Protein AF-A0A353X2Z3-F1 (afdb_monomer_lite)

Secondary structure (DSSP, 8-state):
----SSSSSSSSSSSSS---------------TT----B--HHHHHHIIIIIGGGEEEEEETTTTEEEEEEGGGTT---SS-EEEEEETTTTEEEEEE---TT--TTSEEEEEEE-TTT--EEEEEEE--SHHHHHHHHHHHHHHHHTT-EEEEEETTEEEEES-SHHHHHHHHHHHHHHHHHTT--

Foldseek 3Di:
DDPDDPPPPVVVVPPPPDPPPPPPPPPLDQDDLPPDFWAFDPVLVVCCVPPPQVQWDWDDDVVQQKIKTFGPLCPPDPAQFGWIWIDRPVRRTIFIAGDGDPPDDLQDWKKKKKADPVVRDIDIDTAGRPDRSRRSSVLSVLLVSLVSVIWMWIDDPNDTDTHPPDPSSSVSSNVVVVSRCSRRPVD

pLDDT: mean 88.27, std 17.06, range [41.75, 98.5]

Structure (mmCIF, N/CA/C/O backbone):
data_AF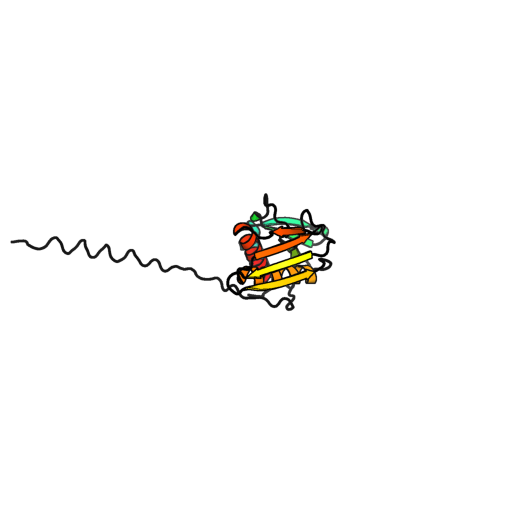-A0A353X2Z3-F1
#
_entry.id   AF-A0A353X2Z3-F1
#
loop_
_atom_site.group_PDB
_atom_site.id
_atom_site.type_symbol
_atom_site.label_atom_id
_atom_site.label_alt_id
_atom_site.label_comp_id
_atom_site.label_asym_id
_atom_site.label_entity_id
_atom_site.label_seq_id
_atom_site.pdbx_PDB_ins_code
_atom_site.Cartn_x
_atom_site.Cartn_y
_atom_site.Cartn_z
_atom_site.occupancy
_atom_site.B_iso_or_equiv
_atom_site.auth_seq_id
_atom_site.auth_comp_id
_atom_site.auth_asym_id
_atom_site.auth_atom_id
_atom_site.pdbx_PDB_model_num
ATOM 1 N N . MET A 1 1 ? -68.385 0.138 -35.059 1.00 42.53 1 MET A N 1
ATOM 2 C CA . MET A 1 1 ? -67.140 0.358 -35.823 1.00 42.53 1 MET A CA 1
ATOM 3 C C . MET A 1 1 ? -66.125 0.997 -34.882 1.00 42.53 1 MET A C 1
ATOM 5 O O . MET A 1 1 ? -66.459 1.989 -34.257 1.00 42.53 1 MET A O 1
ATOM 9 N N . ALA A 1 2 ? -64.959 0.362 -34.740 1.00 45.31 2 ALA A N 1
ATOM 10 C CA . ALA A 1 2 ? -63.746 0.828 -34.051 1.00 45.31 2 ALA A CA 1
ATOM 11 C C . ALA A 1 2 ? -63.798 1.094 -32.526 1.00 45.31 2 ALA A C 1
ATOM 13 O O . ALA A 1 2 ? -63.569 2.201 -32.055 1.00 45.31 2 ALA A O 1
ATOM 14 N N . MET A 1 3 ? -63.936 0.017 -31.744 1.00 45.59 3 MET A N 1
ATOM 15 C CA . MET A 1 3 ? -63.319 -0.092 -30.416 1.00 45.59 3 MET A CA 1
ATOM 16 C C . MET A 1 3 ? -62.018 -0.890 -30.585 1.00 45.59 3 MET A C 1
ATOM 18 O O . MET A 1 3 ? -62.075 -2.112 -30.655 1.00 45.59 3 MET A O 1
ATOM 22 N N . LYS A 1 4 ? -60.869 -0.220 -30.767 1.00 50.72 4 LYS A N 1
ATOM 23 C CA . LYS A 1 4 ? -59.508 -0.814 -30.733 1.00 50.72 4 LYS A CA 1
ATOM 24 C C . LYS A 1 4 ? -58.443 0.286 -30.889 1.00 50.72 4 LYS A C 1
ATOM 26 O O . LYS A 1 4 ? -57.862 0.442 -31.951 1.00 50.72 4 LYS A O 1
ATOM 31 N N . LEU A 1 5 ? -58.194 1.083 -29.846 1.00 50.50 5 LEU A N 1
ATOM 32 C CA . LEU A 1 5 ? -57.028 1.990 -29.850 1.00 50.50 5 LEU A CA 1
ATOM 33 C C . LEU A 1 5 ? -56.467 2.330 -28.460 1.00 50.50 5 LEU A C 1
ATOM 35 O O . LEU A 1 5 ? -55.849 3.369 -28.272 1.00 50.50 5 LEU A O 1
ATOM 39 N N . ARG A 1 6 ? -56.672 1.469 -27.457 1.00 45.72 6 ARG A N 1
ATOM 40 C CA . ARG A 1 6 ? -56.106 1.677 -26.106 1.00 45.72 6 ARG A CA 1
ATOM 41 C C . ARG A 1 6 ? -55.188 0.556 -25.617 1.00 45.72 6 ARG A C 1
ATOM 43 O O . ARG A 1 6 ? -54.648 0.652 -24.527 1.00 45.72 6 ARG A O 1
ATOM 50 N N . SER A 1 7 ? -54.957 -0.470 -26.436 1.00 49.00 7 SER A N 1
ATOM 51 C CA . SER A 1 7 ? -54.170 -1.649 -26.043 1.00 49.00 7 SER A CA 1
ATOM 52 C C . SER A 1 7 ? -52.723 -1.652 -26.551 1.00 49.00 7 SER A C 1
ATOM 54 O O . SER A 1 7 ? -52.001 -2.594 -26.244 1.00 49.00 7 SER A O 1
ATOM 56 N N . LEU A 1 8 ? -52.283 -0.652 -27.328 1.00 46.88 8 LEU A N 1
ATOM 57 C CA . LEU A 1 8 ? -50.956 -0.695 -27.967 1.00 46.88 8 LEU A CA 1
ATOM 58 C C . LEU A 1 8 ? -49.877 0.166 -27.289 1.00 46.88 8 LEU A C 1
ATOM 60 O O . LEU A 1 8 ? -48.701 -0.060 -27.533 1.00 46.88 8 LEU A O 1
ATOM 64 N N . PHE A 1 9 ? -50.242 1.100 -26.406 1.00 45.62 9 PHE A N 1
ATOM 65 C CA . PHE A 1 9 ? -49.260 1.931 -25.686 1.00 45.62 9 PHE A CA 1
ATOM 66 C C . PHE A 1 9 ? -48.851 1.373 -24.316 1.00 45.62 9 PHE A C 1
ATOM 68 O O . PHE A 1 9 ? -47.852 1.806 -23.754 1.00 45.62 9 PHE A O 1
ATOM 75 N N . ALA A 1 10 ? -49.568 0.374 -23.795 1.00 45.06 10 ALA A N 1
ATOM 76 C CA . ALA A 1 10 ? -49.233 -0.263 -22.520 1.00 45.06 10 ALA A CA 1
ATOM 77 C C . ALA A 1 10 ? -48.140 -1.345 -22.640 1.00 45.06 10 ALA A C 1
ATOM 79 O O . ALA A 1 10 ? -47.632 -1.804 -21.624 1.00 45.06 10 ALA A O 1
ATOM 80 N N . LEU A 1 11 ? -47.757 -1.744 -23.862 1.00 43.34 11 LEU A N 1
ATOM 81 C CA . LEU A 1 11 ? -46.774 -2.814 -24.078 1.00 43.34 11 LEU A CA 1
ATOM 82 C C . LEU A 1 11 ? -45.326 -2.319 -24.242 1.00 43.34 11 LEU A C 1
ATOM 84 O O . LEU A 1 11 ? -44.411 -3.131 -24.217 1.00 43.34 11 LEU A O 1
ATOM 88 N N . PHE A 1 12 ? -45.102 -1.007 -24.386 1.00 44.38 12 PHE A N 1
ATOM 89 C CA . PHE A 1 12 ? -43.755 -0.436 -24.553 1.00 44.38 12 PHE A CA 1
ATOM 90 C C . PHE A 1 12 ? -43.172 0.150 -23.254 1.00 44.38 12 PHE A C 1
ATOM 92 O O . PHE A 1 12 ? -41.988 0.458 -23.186 1.00 44.38 12 PHE A O 1
ATOM 99 N N . ALA A 1 13 ? -43.988 0.268 -22.201 1.00 45.28 13 ALA A N 1
ATOM 100 C CA . ALA A 1 13 ? -43.583 0.820 -20.906 1.00 45.28 13 ALA A CA 1
ATOM 101 C C . ALA A 1 13 ? -43.095 -0.242 -19.898 1.00 45.28 13 ALA A C 1
ATOM 103 O O . ALA A 1 13 ? -42.706 0.108 -18.789 1.00 45.28 13 ALA A O 1
ATOM 104 N N . LEU A 1 14 ? -43.096 -1.528 -20.271 1.00 44.19 14 LEU A N 1
ATOM 105 C CA . LEU A 1 14 ? -42.719 -2.640 -19.385 1.00 44.19 14 LEU A CA 1
ATOM 106 C C . LEU A 1 14 ? -41.360 -3.279 -19.732 1.00 44.19 14 LEU A C 1
ATOM 108 O O . LEU A 1 14 ? -41.055 -4.366 -19.254 1.00 44.19 14 LEU A O 1
ATOM 112 N N . PHE A 1 15 ? -40.548 -2.624 -20.570 1.00 46.41 15 PHE A N 1
ATOM 113 C CA . PHE A 1 15 ? -39.234 -3.130 -21.000 1.00 46.41 15 PHE A CA 1
ATOM 114 C C . PHE A 1 15 ? -38.061 -2.212 -20.604 1.00 46.41 15 PHE A C 1
ATOM 116 O O . PHE A 1 15 ? -36.958 -2.358 -21.115 1.00 46.41 15 PHE A O 1
ATOM 123 N N . SER A 1 16 ? -38.288 -1.255 -19.694 1.00 48.56 16 SER A N 1
ATOM 124 C CA . SER A 1 16 ? -37.271 -0.274 -19.265 1.00 48.56 16 SER A CA 1
ATOM 125 C C . SER A 1 16 ? -36.851 -0.404 -17.793 1.00 48.56 16 SER A C 1
ATOM 127 O O . SER A 1 16 ? -36.162 0.471 -17.274 1.00 48.56 16 SER A O 1
ATOM 129 N N . THR A 1 17 ? -37.244 -1.473 -17.099 1.00 53.56 17 THR A N 1
ATOM 130 C CA . THR A 1 17 ? -36.968 -1.660 -15.662 1.00 53.56 17 THR A CA 1
ATOM 131 C C . THR A 1 17 ? -36.284 -2.986 -15.363 1.00 53.56 17 THR A C 1
ATOM 133 O O . THR A 1 17 ? -36.611 -3.647 -14.388 1.00 53.56 17 THR A O 1
ATOM 136 N N . ILE A 1 18 ? -35.307 -3.378 -16.177 1.00 58.16 18 ILE A N 1
ATOM 137 C CA . ILE A 1 18 ? -34.264 -4.310 -15.743 1.00 58.16 18 ILE A CA 1
ATOM 138 C C . ILE A 1 18 ? -32.958 -3.827 -16.374 1.00 58.16 18 ILE A C 1
ATOM 140 O O . ILE A 1 18 ? -32.477 -4.383 -17.355 1.00 58.16 18 ILE A O 1
ATOM 144 N N . LEU A 1 19 ? -32.395 -2.743 -15.835 1.00 54.78 19 LEU A N 1
ATOM 145 C CA . LEU A 1 19 ? -30.944 -2.605 -15.873 1.00 54.78 19 LEU A CA 1
ATOM 146 C C . LEU A 1 19 ? -30.438 -3.710 -14.941 1.00 54.78 19 LEU A C 1
ATOM 148 O O . LEU A 1 19 ? -30.700 -3.615 -13.738 1.00 54.78 19 LEU A O 1
ATOM 152 N N . PRO A 1 20 ? -29.793 -4.785 -15.433 1.00 50.91 20 PRO A N 1
ATOM 153 C CA . PRO A 1 20 ? -29.035 -5.616 -14.522 1.00 50.91 20 PRO A CA 1
ATOM 154 C C . PRO A 1 20 ? -28.044 -4.676 -13.846 1.00 50.91 20 PRO A C 1
ATOM 156 O O . PRO A 1 20 ? -27.297 -3.961 -14.519 1.00 50.91 20 PRO A O 1
ATOM 159 N N . ALA A 1 21 ? -28.088 -4.636 -12.517 1.00 56.75 21 ALA A N 1
ATOM 160 C CA . ALA A 1 21 ? -27.002 -4.109 -11.723 1.00 56.75 21 ALA A CA 1
ATOM 161 C C . ALA A 1 21 ? -25.775 -4.949 -12.080 1.00 56.75 21 ALA A C 1
ATOM 163 O O . ALA A 1 21 ? -25.507 -5.989 -11.484 1.00 56.75 21 ALA A O 1
ATOM 164 N N . GLY A 1 22 ? -25.061 -4.519 -13.116 1.00 44.44 22 GLY A N 1
ATOM 165 C CA . GLY A 1 22 ? -23.737 -4.986 -13.462 1.00 44.44 22 GLY A CA 1
ATOM 166 C C . GLY A 1 22 ? -22.748 -4.469 -12.428 1.00 44.44 22 GLY A C 1
ATOM 167 O O . GLY A 1 22 ? -21.779 -3.818 -12.790 1.00 44.44 22 GLY A O 1
ATOM 168 N N . CYS A 1 23 ? -22.979 -4.766 -11.147 1.00 47.78 23 CYS A N 1
ATOM 169 C CA . CYS A 1 23 ? -21.890 -4.932 -10.201 1.00 47.78 23 CYS A CA 1
ATOM 170 C C . CYS A 1 23 ? -21.228 -6.260 -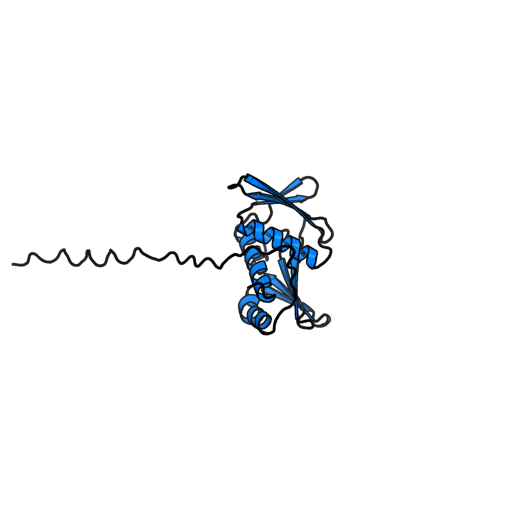10.564 1.00 47.78 23 CYS A C 1
ATOM 172 O O . CYS A 1 23 ? -21.427 -7.284 -9.914 1.00 47.78 23 CYS A O 1
ATOM 174 N N . GLY A 1 24 ? -20.469 -6.249 -11.659 1.00 41.75 24 GLY A N 1
ATOM 175 C CA . GLY A 1 24 ? -19.396 -7.209 -11.832 1.00 41.75 24 GLY A CA 1
ATOM 176 C C . GLY A 1 24 ? -18.390 -6.903 -10.736 1.00 41.75 24 GLY A C 1
ATOM 177 O O . GLY A 1 24 ? -17.519 -6.062 -10.930 1.00 41.75 24 GLY A O 1
ATOM 178 N N . GLY A 1 25 ? -18.590 -7.505 -9.562 1.00 41.94 25 GLY A N 1
ATOM 179 C CA . GLY A 1 25 ? -17.628 -7.465 -8.477 1.00 41.94 25 GLY A CA 1
ATOM 180 C C . GLY A 1 25 ? -16.339 -8.054 -9.015 1.00 41.94 25 GLY A C 1
ATOM 181 O O . GLY A 1 25 ? -16.235 -9.264 -9.209 1.00 41.94 25 GLY A O 1
ATOM 182 N N . GLU A 1 26 ? -15.383 -7.187 -9.336 1.00 50.41 26 GLU A N 1
ATOM 183 C CA . GLU A 1 26 ? -13.997 -7.591 -9.509 1.00 50.41 26 GLU A CA 1
ATOM 184 C C . GLU A 1 26 ? -13.665 -8.402 -8.251 1.00 50.41 26 GLU A C 1
ATOM 186 O O . GLU A 1 26 ? -13.884 -7.901 -7.151 1.00 50.41 26 GLU A O 1
ATOM 191 N N . ASN A 1 27 ? -13.303 -9.682 -8.395 1.00 54.09 27 ASN A N 1
ATOM 192 C CA . ASN A 1 27 ? -13.121 -10.610 -7.275 1.00 54.09 27 ASN A CA 1
ATOM 193 C C . ASN A 1 27 ? -12.063 -10.055 -6.307 1.00 54.09 27 ASN A C 1
ATOM 195 O O . ASN A 1 27 ? -10.870 -10.319 -6.461 1.00 54.09 27 ASN A O 1
ATOM 199 N N . GLN A 1 28 ? -12.493 -9.270 -5.318 1.00 70.62 28 GLN A N 1
ATOM 200 C CA . GLN A 1 28 ? -11.646 -8.707 -4.277 1.00 70.62 28 GLN A CA 1
ATOM 201 C C . GLN A 1 28 ? -11.280 -9.842 -3.325 1.00 70.62 28 GLN A C 1
ATOM 203 O O . GLN A 1 28 ? -11.972 -10.143 -2.354 1.00 70.62 28 GLN A O 1
ATOM 208 N N . ARG A 1 29 ? -10.219 -10.557 -3.689 1.00 86.62 29 ARG A N 1
ATOM 209 C CA . ARG A 1 29 ? -9.729 -11.721 -2.964 1.00 86.62 29 ARG A CA 1
ATOM 210 C C . ARG A 1 29 ? -8.802 -11.263 -1.843 1.00 86.62 29 ARG A C 1
ATOM 212 O O . ARG A 1 29 ? -7.875 -10.494 -2.085 1.00 86.62 29 ARG A O 1
ATOM 219 N N . GLN A 1 30 ? -9.005 -11.801 -0.643 1.00 92.62 30 GLN A N 1
ATOM 220 C CA . GLN A 1 30 ? -8.049 -11.629 0.449 1.00 92.62 30 GLN A CA 1
ATOM 221 C C . GLN A 1 30 ? -6.684 -12.226 0.089 1.00 92.62 30 GLN A C 1
ATOM 223 O O . GLN A 1 30 ? -6.597 -13.319 -0.478 1.00 92.62 30 GLN A O 1
ATOM 228 N N . ILE A 1 31 ? -5.621 -11.517 0.456 1.00 95.69 31 ILE A N 1
ATOM 229 C CA . ILE A 1 31 ? -4.237 -11.931 0.212 1.00 95.69 31 ILE A CA 1
ATOM 230 C C . ILE A 1 31 ? -3.602 -12.403 1.520 1.00 95.69 31 ILE A C 1
ATOM 232 O O . ILE A 1 31 ? -3.774 -11.774 2.564 1.00 95.69 31 ILE A O 1
ATOM 236 N N . ASP A 1 32 ? -2.852 -13.505 1.481 1.00 95.25 32 ASP A N 1
ATOM 237 C CA . ASP A 1 32 ? -2.069 -13.938 2.640 1.00 95.25 32 ASP A CA 1
ATOM 238 C C . ASP A 1 32 ? -0.932 -12.937 2.898 1.00 95.25 32 ASP A C 1
ATOM 240 O O . ASP A 1 32 ? -0.049 -12.732 2.066 1.00 95.25 32 ASP A O 1
ATOM 244 N N . VAL A 1 33 ? -0.933 -12.342 4.092 1.00 94.94 33 VAL A N 1
ATOM 245 C CA . VAL A 1 33 ? 0.080 -11.387 4.573 1.00 94.94 33 VAL A CA 1
ATOM 246 C C . VAL A 1 33 ? 1.502 -11.975 4.541 1.00 94.94 33 VAL A C 1
ATOM 248 O O . VAL A 1 33 ? 2.486 -11.230 4.540 1.00 94.94 33 VAL A O 1
ATOM 251 N N . ASN A 1 34 ? 1.650 -13.302 4.525 1.00 95.00 34 ASN A N 1
ATOM 252 C CA . ASN A 1 34 ? 2.949 -13.971 4.473 1.00 95.00 34 ASN A CA 1
ATOM 253 C C . ASN A 1 34 ? 3.391 -14.400 3.066 1.00 95.00 34 ASN A C 1
ATOM 255 O O . ASN A 1 34 ? 4.578 -14.703 2.905 1.00 95.00 34 ASN A O 1
ATOM 259 N N . ASP A 1 35 ? 2.508 -14.373 2.063 1.00 96.25 35 ASP A N 1
ATOM 260 C CA . ASP A 1 35 ? 2.836 -14.676 0.662 1.00 96.25 35 ASP A CA 1
ATOM 261 C C . ASP A 1 35 ? 3.522 -13.467 0.013 1.00 96.25 35 ASP A C 1
ATOM 263 O O . ASP A 1 35 ? 2.952 -12.748 -0.790 1.00 96.25 35 ASP A O 1
ATOM 267 N N . PHE A 1 36 ? 4.748 -13.158 0.427 1.00 96.94 36 PHE A N 1
ATOM 268 C CA . PHE A 1 36 ? 5.468 -11.997 -0.093 1.00 96.94 36 PHE A CA 1
ATOM 269 C C . PHE A 1 36 ? 6.007 -12.260 -1.505 1.00 96.94 36 PHE A C 1
ATOM 271 O O . PHE A 1 36 ? 6.983 -12.997 -1.669 1.00 96.94 36 PHE A O 1
ATOM 278 N N . ARG A 1 37 ? 5.415 -11.602 -2.509 1.00 96.69 37 ARG A N 1
ATOM 279 C CA . ARG A 1 37 ? 5.830 -11.678 -3.918 1.00 96.69 37 ARG A CA 1
ATOM 280 C C . ARG A 1 37 ? 6.361 -10.347 -4.415 1.00 96.69 37 ARG A C 1
ATOM 282 O O . ARG A 1 37 ? 5.808 -9.295 -4.118 1.00 96.69 37 ARG A O 1
ATOM 289 N N . VAL A 1 38 ? 7.443 -10.406 -5.180 1.00 97.69 38 VAL A N 1
ATOM 290 C CA . VAL A 1 38 ? 8.093 -9.209 -5.733 1.00 97.69 38 VAL A CA 1
ATOM 291 C C . VAL A 1 38 ? 8.463 -9.344 -7.195 1.00 97.69 38 VAL A C 1
ATOM 293 O O . VAL A 1 38 ? 8.770 -8.334 -7.804 1.00 97.69 38 VAL A O 1
ATOM 296 N N . ASN A 1 39 ? 8.474 -10.554 -7.751 1.00 98.06 39 ASN A N 1
ATOM 297 C CA . ASN A 1 39 ? 8.882 -10.756 -9.136 1.00 98.06 39 ASN A CA 1
ATOM 298 C C . ASN A 1 39 ? 7.766 -10.304 -10.075 1.00 98.06 39 ASN A C 1
ATOM 300 O O . ASN A 1 39 ? 6.593 -10.556 -9.799 1.00 98.06 39 ASN A O 1
ATOM 304 N N . THR A 1 40 ? 8.149 -9.674 -11.173 1.00 97.50 40 THR A N 1
ATOM 305 C CA . THR A 1 40 ? 7.261 -9.261 -12.260 1.00 97.50 40 THR A CA 1
ATOM 306 C C . THR A 1 40 ? 7.505 -10.128 -13.495 1.00 97.50 40 THR A C 1
ATOM 308 O O . THR A 1 40 ? 8.428 -10.945 -13.536 1.00 97.50 40 THR A O 1
ATOM 311 N N . THR A 1 41 ? 6.648 -9.984 -14.505 1.00 96.88 41 THR A N 1
ATOM 312 C CA . THR A 1 41 ? 6.860 -10.554 -15.839 1.00 96.88 41 THR A CA 1
ATOM 313 C C . THR A 1 41 ? 6.827 -9.434 -16.871 1.00 96.88 41 THR A C 1
ATOM 315 O O . THR A 1 41 ? 6.172 -8.413 -16.656 1.00 96.88 41 THR A O 1
ATOM 318 N N . ASP A 1 42 ? 7.447 -9.634 -18.036 1.00 95.19 42 ASP A N 1
ATOM 319 C CA . ASP A 1 42 ? 7.358 -8.670 -19.144 1.00 95.19 42 ASP A CA 1
ATOM 320 C C . ASP A 1 42 ? 5.900 -8.311 -19.473 1.00 95.19 42 ASP A C 1
ATOM 322 O O . ASP A 1 42 ? 5.573 -7.158 -19.761 1.00 95.19 42 ASP A O 1
ATOM 326 N N . ALA A 1 43 ? 5.003 -9.301 -19.404 1.00 95.88 43 ALA A N 1
ATOM 327 C CA . ALA A 1 43 ? 3.584 -9.117 -19.669 1.00 95.88 43 ALA A CA 1
ATOM 328 C C . ALA A 1 43 ? 2.906 -8.241 -18.604 1.00 95.88 43 ALA A C 1
ATOM 330 O O . ALA A 1 43 ? 2.148 -7.332 -18.959 1.00 95.88 43 ALA A O 1
ATOM 331 N N . SER A 1 44 ? 3.184 -8.477 -17.318 1.00 96.94 44 SER A N 1
ATOM 332 C CA . SER A 1 44 ? 2.583 -7.719 -16.216 1.00 96.94 44 SER A CA 1
ATOM 333 C C . SER A 1 44 ? 3.101 -6.287 -16.156 1.00 96.94 44 SER A C 1
ATOM 335 O O . SER A 1 44 ? 2.313 -5.350 -15.988 1.00 96.94 44 SER A O 1
ATOM 337 N N . GLU A 1 45 ? 4.398 -6.088 -16.400 1.00 95.69 45 GLU A N 1
ATOM 338 C CA . GLU A 1 45 ? 5.002 -4.761 -16.495 1.00 95.69 45 GLU A CA 1
ATOM 339 C C . GLU A 1 45 ? 4.453 -3.974 -17.681 1.00 95.69 45 GLU A C 1
ATOM 341 O O . GLU A 1 45 ? 4.077 -2.808 -17.533 1.00 95.69 45 GLU A O 1
ATOM 346 N N . LEU A 1 46 ? 4.363 -4.603 -18.857 1.00 95.00 46 LEU A N 1
ATOM 347 C CA . LEU A 1 46 ? 3.828 -3.960 -20.052 1.00 95.00 46 LEU A CA 1
ATOM 348 C C . LEU A 1 46 ? 2.354 -3.586 -19.867 1.00 95.00 46 LEU A C 1
ATOM 350 O O . LEU A 1 46 ? 1.948 -2.486 -20.251 1.00 95.00 46 LEU A O 1
ATOM 354 N N . PHE A 1 47 ? 1.561 -4.460 -19.239 1.00 95.56 47 PHE A N 1
ATOM 355 C CA . PHE A 1 47 ? 0.180 -4.154 -18.877 1.00 95.56 47 PHE A CA 1
ATOM 356 C C . PHE A 1 47 ? 0.106 -2.955 -17.927 1.00 95.56 47 PHE A C 1
ATOM 358 O O . PHE A 1 47 ? -0.607 -1.990 -18.212 1.00 95.56 47 PHE A O 1
ATOM 365 N N . PHE A 1 48 ? 0.860 -2.975 -16.825 1.00 96.81 48 PHE A N 1
ATOM 366 C CA . PHE A 1 48 ? 0.858 -1.881 -15.858 1.00 96.81 48 PHE A CA 1
ATOM 367 C C . PHE A 1 48 ? 1.273 -0.564 -16.521 1.00 96.81 48 PHE A C 1
ATOM 369 O O . PHE A 1 48 ? 0.583 0.447 -16.385 1.00 96.81 48 PHE A O 1
ATOM 376 N N . LYS A 1 49 ? 2.344 -0.580 -17.319 1.00 94.62 49 LYS A N 1
ATOM 377 C CA . LYS A 1 49 ? 2.836 0.594 -18.041 1.00 94.62 49 LYS A CA 1
ATOM 378 C C . LYS A 1 49 ? 1.794 1.156 -19.007 1.00 94.62 49 LYS A C 1
ATOM 380 O O . LYS A 1 49 ? 1.565 2.361 -18.992 1.00 94.62 49 LYS A O 1
ATOM 385 N N . ASN A 1 50 ? 1.145 0.319 -19.808 1.00 94.81 50 ASN A N 1
ATOM 386 C CA . ASN A 1 50 ? 0.244 0.793 -20.860 1.00 94.81 50 ASN A CA 1
ATOM 387 C C . ASN A 1 50 ? -1.166 1.130 -20.361 1.00 94.81 50 ASN A C 1
ATOM 389 O O . ASN A 1 50 ? -1.842 1.949 -20.977 1.00 94.81 50 ASN A O 1
ATOM 393 N N . VAL A 1 51 ? -1.623 0.491 -19.279 1.00 95.00 51 VAL A N 1
ATOM 394 C CA . VAL A 1 51 ? -3.021 0.583 -18.824 1.00 95.00 51 VAL A CA 1
ATOM 395 C C . VAL A 1 51 ? -3.156 1.317 -17.495 1.00 95.00 51 VAL A C 1
ATOM 397 O O . VAL A 1 51 ? -4.117 2.056 -17.297 1.00 95.00 51 VAL A O 1
ATOM 400 N N . ARG A 1 52 ? -2.233 1.097 -16.554 1.00 96.50 52 ARG A N 1
ATOM 401 C CA . 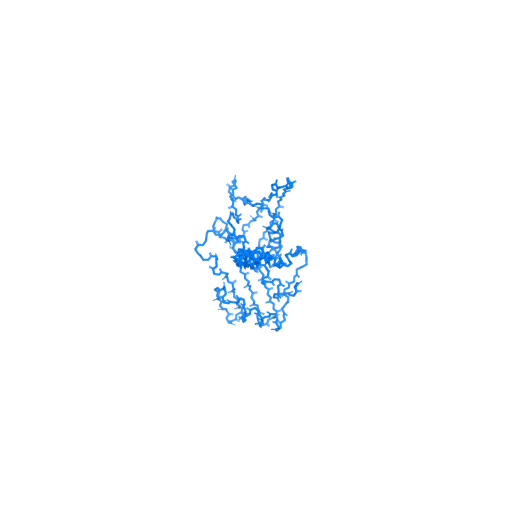ARG A 1 52 ? -2.378 1.572 -15.169 1.00 96.50 52 ARG A CA 1
ATOM 402 C C . ARG A 1 52 ? -1.556 2.818 -14.879 1.00 96.50 52 ARG A C 1
ATOM 404 O O . ARG A 1 52 ? -2.024 3.680 -14.142 1.00 96.50 52 ARG A O 1
ATOM 411 N N . SER A 1 53 ? -0.376 2.953 -15.479 1.00 95.19 53 SER A N 1
ATOM 412 C CA . SER A 1 53 ? 0.574 4.016 -15.131 1.00 95.19 53 SER A CA 1
ATOM 413 C C . SER A 1 53 ? 0.050 5.437 -15.372 1.00 95.19 53 SER A C 1
ATOM 415 O O . SER A 1 53 ? 0.474 6.357 -14.683 1.00 95.19 53 SER A O 1
ATOM 417 N N . THR A 1 54 ? -0.931 5.625 -16.262 1.00 96.25 54 THR A N 1
ATOM 418 C CA . THR A 1 54 ? -1.560 6.931 -16.539 1.00 96.25 54 THR A CA 1
ATOM 419 C C . THR A 1 54 ? -2.280 7.535 -15.330 1.00 96.25 54 THR A C 1
ATOM 421 O O . THR A 1 54 ? -2.506 8.741 -15.290 1.00 96.25 54 THR A O 1
ATOM 424 N N . TYR A 1 55 ? -2.646 6.716 -14.339 1.00 96.88 55 TYR A N 1
ATOM 425 C CA . TYR A 1 55 ? -3.278 7.159 -13.089 1.00 96.88 55 TYR A CA 1
ATOM 426 C C . TYR A 1 55 ? -2.269 7.516 -11.988 1.00 96.88 55 TYR A C 1
ATOM 428 O O . TYR A 1 55 ? -2.664 7.758 -10.843 1.00 96.88 55 TYR A O 1
ATOM 436 N N . TYR A 1 56 ? -0.977 7.505 -12.314 1.00 97.69 56 TYR A N 1
ATOM 437 C CA . TYR A 1 56 ? 0.113 7.705 -11.375 1.00 97.69 56 TYR A CA 1
ATOM 438 C C . TYR A 1 56 ? 1.021 8.836 -11.835 1.00 97.69 56 TYR A C 1
ATOM 440 O O . TYR A 1 56 ? 1.309 9.006 -13.020 1.00 97.69 56 TYR A O 1
ATOM 448 N N . LYS A 1 57 ? 1.551 9.552 -10.854 1.00 96.62 57 LYS A N 1
ATOM 449 C CA . LYS A 1 57 ? 2.732 10.374 -11.003 1.00 96.62 57 LYS A CA 1
ATOM 450 C C . LYS A 1 57 ? 3.948 9.467 -10.952 1.00 96.62 57 LYS A C 1
ATOM 452 O O . LYS A 1 57 ? 4.078 8.643 -10.043 1.00 96.62 57 LYS A O 1
ATOM 457 N N . VAL A 1 58 ? 4.821 9.629 -11.938 1.00 96.38 58 VAL A N 1
ATOM 458 C CA . VAL A 1 58 ? 6.014 8.803 -12.110 1.00 96.38 58 VAL A CA 1
ATOM 459 C C . VAL A 1 58 ? 7.247 9.626 -11.781 1.00 96.38 58 VAL A C 1
ATOM 461 O O . VAL A 1 58 ? 7.438 10.715 -12.316 1.00 96.38 58 VAL A O 1
ATOM 464 N N . GLU A 1 59 ? 8.087 9.079 -10.917 1.00 96.50 59 GLU A N 1
ATOM 465 C CA . GLU A 1 59 ? 9.442 9.551 -10.664 1.00 96.50 59 GLU A CA 1
ATOM 466 C C . GLU A 1 59 ? 10.417 8.462 -11.119 1.00 96.50 59 GLU A C 1
ATOM 468 O O . GLU A 1 59 ? 10.237 7.287 -10.793 1.00 96.50 59 GLU A O 1
ATOM 473 N N . GLU A 1 60 ? 11.435 8.827 -11.894 1.00 95.81 60 GLU A N 1
ATOM 474 C CA . GLU A 1 60 ? 12.408 7.880 -12.439 1.00 95.81 60 GLU A CA 1
ATOM 475 C C . GLU A 1 60 ? 13.803 8.170 -11.891 1.00 95.81 60 GLU A C 1
ATOM 477 O O . GLU A 1 60 ? 14.294 9.296 -11.930 1.00 95.81 60 GLU A O 1
ATOM 482 N N . ASN A 1 61 ? 14.454 7.121 -11.393 1.00 94.25 61 ASN A N 1
ATOM 483 C CA . ASN A 1 61 ? 15.861 7.127 -11.032 1.00 94.25 61 ASN A CA 1
ATOM 484 C C . ASN A 1 61 ? 16.596 6.188 -11.994 1.00 94.25 61 ASN A C 1
ATOM 486 O O . ASN A 1 61 ? 16.738 4.987 -11.742 1.00 94.25 61 ASN A O 1
ATOM 490 N N . GLU A 1 62 ? 17.039 6.737 -13.124 1.00 92.44 62 GLU A N 1
ATOM 491 C CA . GLU A 1 62 ? 17.702 5.975 -14.190 1.00 92.44 62 GLU A CA 1
ATOM 492 C C . GLU A 1 62 ? 18.985 5.284 -13.706 1.00 92.44 62 GLU A C 1
ATOM 494 O O . GLU A 1 62 ? 19.252 4.124 -14.047 1.00 92.44 62 GLU A O 1
ATOM 499 N N . ALA A 1 63 ? 19.755 5.968 -12.852 1.00 93.50 63 ALA A N 1
ATOM 500 C CA . ALA A 1 63 ? 20.996 5.443 -12.293 1.00 93.50 63 ALA A CA 1
ATOM 501 C C . ALA A 1 63 ? 20.735 4.156 -11.495 1.00 93.50 63 ALA A C 1
ATOM 503 O O . ALA A 1 63 ? 21.335 3.112 -11.774 1.00 93.50 63 ALA A O 1
ATOM 504 N N . ALA A 1 64 ? 19.765 4.195 -10.576 1.00 92.94 64 ALA A N 1
ATOM 505 C CA . ALA A 1 64 ? 19.350 3.034 -9.792 1.00 92.94 64 ALA A CA 1
ATOM 506 C C . ALA A 1 64 ? 18.540 2.013 -10.608 1.00 92.94 64 ALA A C 1
ATOM 508 O O . ALA A 1 64 ? 18.404 0.862 -10.202 1.00 92.94 64 ALA A O 1
ATOM 509 N N . GLY A 1 65 ? 18.017 2.409 -11.770 1.00 95.56 65 GLY A N 1
ATOM 510 C CA . GLY A 1 65 ? 17.076 1.598 -12.523 1.00 95.56 65 GLY A CA 1
ATOM 511 C C . GLY A 1 65 ? 15.786 1.386 -11.733 1.00 95.56 65 GLY A C 1
ATOM 512 O O . GLY A 1 65 ? 15.385 0.243 -11.521 1.00 95.56 65 GLY A O 1
ATOM 513 N N . LEU A 1 66 ? 15.161 2.478 -11.286 1.00 96.69 66 LEU A N 1
ATOM 514 C CA . LEU A 1 66 ? 13.906 2.457 -10.533 1.00 96.69 66 LEU A CA 1
ATOM 515 C C . LEU A 1 66 ? 12.887 3.430 -11.127 1.00 96.69 66 LEU A C 1
ATOM 517 O O . LEU A 1 66 ? 13.246 4.534 -11.534 1.00 96.69 66 LEU A O 1
ATOM 521 N N . ARG A 1 67 ? 11.614 3.039 -11.102 1.00 97.62 67 ARG A N 1
ATOM 522 C CA . ARG A 1 67 ? 10.467 3.932 -11.291 1.00 97.62 67 ARG A CA 1
ATOM 523 C C . ARG A 1 67 ? 9.562 3.861 -10.076 1.00 97.62 67 ARG A C 1
ATOM 525 O O . ARG A 1 67 ? 9.239 2.768 -9.619 1.00 97.62 67 ARG A O 1
ATOM 532 N N . ILE A 1 68 ? 9.161 5.014 -9.567 1.00 97.88 68 ILE A N 1
ATOM 533 C CA . ILE A 1 68 ? 8.290 5.152 -8.406 1.00 97.88 68 ILE A CA 1
ATOM 534 C C . ILE A 1 68 ? 6.969 5.736 -8.890 1.00 97.88 68 ILE A C 1
ATOM 536 O O . ILE A 1 68 ? 6.931 6.820 -9.469 1.00 97.88 68 ILE A O 1
ATOM 540 N N . TYR A 1 69 ? 5.890 5.001 -8.658 1.00 98.00 69 TYR A N 1
ATOM 541 C CA . TYR A 1 69 ? 4.540 5.345 -9.073 1.00 98.00 69 TYR A CA 1
ATOM 542 C C . TYR A 1 69 ? 3.715 5.708 -7.842 1.00 98.00 69 TYR A C 1
ATOM 544 O O . TYR A 1 69 ? 3.436 4.849 -7.004 1.00 98.00 69 TYR A O 1
ATOM 552 N N . ARG A 1 70 ? 3.278 6.966 -7.753 1.00 97.38 70 ARG A N 1
ATOM 553 C CA . ARG A 1 70 ? 2.367 7.456 -6.705 1.00 97.38 70 ARG A CA 1
ATOM 554 C C . ARG A 1 70 ? 1.035 7.816 -7.331 1.00 97.38 70 ARG A C 1
ATOM 556 O O . ARG A 1 70 ? 1.000 8.534 -8.325 1.00 97.38 70 ARG A O 1
ATOM 563 N N . LYS A 1 71 ? -0.062 7.273 -6.808 1.00 95.38 71 LYS A N 1
ATOM 564 C CA . LYS A 1 71 ? -1.384 7.477 -7.413 1.00 95.38 71 LYS A CA 1
ATOM 565 C C . LYS A 1 71 ? -1.760 8.961 -7.372 1.00 95.38 71 LYS A C 1
ATOM 567 O O . LYS A 1 71 ? -1.599 9.594 -6.334 1.00 95.38 71 LYS A O 1
ATOM 572 N N . ASN A 1 72 ? -2.296 9.500 -8.469 1.00 93.81 72 ASN A N 1
ATOM 573 C CA . ASN A 1 72 ? -2.656 10.924 -8.558 1.00 93.81 72 ASN A CA 1
ATOM 574 C C . ASN A 1 72 ? -3.731 11.324 -7.539 1.00 93.81 72 ASN A C 1
ATOM 576 O O . ASN A 1 72 ? -3.755 12.459 -7.087 1.00 93.81 72 ASN A O 1
ATOM 580 N N . SER A 1 73 ? -4.587 10.385 -7.132 1.00 91.00 73 SER A N 1
ATOM 581 C CA . SER A 1 73 ? -5.609 10.611 -6.107 1.00 91.00 73 SER A CA 1
ATOM 582 C C . SER A 1 73 ? -5.048 10.791 -4.696 1.00 91.00 73 SER A C 1
ATOM 584 O O . SER A 1 73 ? -5.805 11.109 -3.791 1.00 91.00 73 SER A O 1
ATOM 586 N N . TRP A 1 74 ? -3.740 10.606 -4.482 1.00 89.88 74 TRP A N 1
ATOM 587 C CA . TRP A 1 74 ? -3.098 11.027 -3.238 1.00 89.88 74 TRP A CA 1
ATOM 588 C C . TRP A 1 74 ? -2.748 12.519 -3.237 1.00 89.88 74 TRP A C 1
ATOM 590 O O . TRP A 1 74 ? -2.593 13.099 -2.161 1.00 89.88 74 TRP A O 1
ATOM 600 N N . GLU A 1 75 ? -2.629 13.159 -4.405 1.00 85.25 75 GLU A N 1
ATOM 601 C CA . GLU A 1 75 ? -2.258 14.572 -4.487 1.00 85.25 75 GLU A CA 1
ATOM 602 C C . GLU A 1 75 ? -3.343 15.460 -3.867 1.00 85.25 75 GLU A C 1
ATOM 604 O O . GLU A 1 75 ? -4.530 15.325 -4.150 1.00 85.25 75 GLU A O 1
ATOM 609 N N . GLY A 1 76 ? -2.932 16.370 -2.980 1.00 79.56 76 GLY A N 1
ATOM 610 C CA . GLY A 1 76 ? -3.856 17.238 -2.246 1.00 79.56 76 GLY A CA 1
ATOM 611 C C . GLY A 1 76 ? -4.630 16.543 -1.120 1.00 79.56 76 GLY A C 1
ATOM 612 O O . GLY A 1 76 ? -5.366 17.214 -0.398 1.00 79.56 76 GLY A O 1
ATOM 613 N N . THR A 1 77 ? -4.446 15.234 -0.918 1.00 80.56 77 THR A N 1
ATOM 614 C CA . THR A 1 77 ? -5.027 14.523 0.226 1.00 80.56 77 THR A CA 1
ATOM 615 C C . THR A 1 77 ? -4.126 14.618 1.453 1.00 80.56 77 THR A C 1
ATOM 617 O O . THR A 1 77 ? -2.902 14.598 1.352 1.00 80.56 77 THR A O 1
ATOM 620 N N . SER A 1 78 ? -4.729 14.652 2.640 1.00 86.25 78 SER A N 1
ATOM 621 C CA . SER A 1 78 ? -4.034 14.505 3.927 1.00 86.25 78 SER A CA 1
ATOM 622 C C . SER A 1 78 ? -3.828 13.030 4.311 1.00 86.25 78 SER A C 1
ATOM 624 O O . SER A 1 78 ? -3.981 12.650 5.473 1.00 86.25 78 SER A O 1
ATOM 626 N N . ALA A 1 79 ? -3.579 12.152 3.333 1.00 90.25 79 ALA A N 1
ATOM 627 C CA . ALA A 1 79 ? -3.381 10.732 3.601 1.00 90.25 79 ALA A CA 1
ATOM 628 C C . ALA A 1 79 ? -2.088 10.509 4.401 1.00 90.25 79 ALA A C 1
ATOM 630 O O . ALA A 1 79 ? -1.019 10.949 3.996 1.00 90.25 79 ALA A O 1
ATOM 631 N N . ILE A 1 80 ? -2.195 9.796 5.524 1.00 93.19 80 ILE A N 1
ATOM 632 C CA . ILE A 1 80 ? -1.063 9.555 6.435 1.00 93.19 80 ILE A CA 1
ATOM 633 C C . ILE A 1 80 ? -0.206 8.377 5.977 1.00 93.19 80 ILE A C 1
ATOM 635 O O . ILE A 1 80 ? 1.004 8.380 6.158 1.00 93.19 80 ILE A O 1
ATOM 639 N N . LEU A 1 81 ? -0.835 7.369 5.370 1.00 95.38 81 LEU A N 1
ATOM 640 C CA . LEU A 1 81 ? -0.176 6.154 4.884 1.00 95.38 81 LEU A CA 1
ATOM 641 C C . LEU A 1 81 ? -0.435 5.949 3.379 1.00 95.38 81 LEU A C 1
ATOM 643 O O . LEU A 1 81 ? -1.020 4.930 2.998 1.00 95.38 81 LEU A O 1
ATOM 647 N N . PRO A 1 82 ? -0.074 6.915 2.511 1.00 96.12 82 PRO A N 1
ATOM 648 C CA . PRO A 1 82 ? -0.162 6.730 1.071 1.00 96.12 82 PRO A CA 1
ATOM 649 C C . PRO A 1 82 ? 0.766 5.600 0.615 1.00 96.12 82 PRO A C 1
ATOM 651 O O . PRO A 1 82 ? 1.746 5.244 1.278 1.00 96.12 82 PRO A O 1
ATOM 654 N N . LEU A 1 83 ? 0.433 5.034 -0.544 1.00 97.56 83 LEU A N 1
ATOM 655 C CA . LEU A 1 83 ? 1.199 3.962 -1.167 1.00 97.56 83 LEU A CA 1
ATOM 656 C C . LEU A 1 83 ? 1.950 4.463 -2.398 1.00 97.56 83 LEU A C 1
ATOM 658 O O . LEU A 1 83 ? 1.393 5.193 -3.225 1.00 97.56 83 LEU A O 1
ATOM 662 N N . ALA A 1 84 ? 3.163 3.949 -2.567 1.00 97.75 84 ALA A N 1
ATOM 663 C CA . ALA A 1 84 ? 3.923 3.995 -3.803 1.00 97.75 84 ALA A CA 1
ATOM 664 C C . ALA A 1 84 ? 4.197 2.574 -4.311 1.00 97.75 84 ALA A C 1
ATOM 666 O O . ALA A 1 84 ? 4.481 1.663 -3.532 1.00 97.75 84 ALA A O 1
ATOM 667 N N . ILE A 1 85 ? 4.148 2.387 -5.629 1.00 98.50 85 ILE A N 1
ATOM 668 C CA . ILE A 1 85 ? 4.627 1.168 -6.288 1.00 98.50 85 ILE A CA 1
ATOM 669 C C . ILE A 1 85 ? 6.006 1.479 -6.860 1.00 98.50 85 ILE A C 1
ATOM 671 O O . ILE A 1 85 ? 6.153 2.396 -7.664 1.00 98.50 85 ILE A O 1
ATOM 675 N N . VAL A 1 86 ? 7.020 0.727 -6.453 1.00 98.19 86 VAL A N 1
ATOM 676 C CA . VAL A 1 86 ? 8.395 0.877 -6.935 1.00 98.19 86 VAL A CA 1
ATOM 677 C C . VAL A 1 86 ? 8.724 -0.281 -7.853 1.00 98.19 86 VAL A C 1
ATOM 679 O O . VAL A 1 86 ? 8.694 -1.427 -7.419 1.00 98.19 86 VAL A O 1
ATOM 682 N N . VAL A 1 87 ? 9.075 0.014 -9.100 1.00 98.06 87 VAL A N 1
ATOM 683 C CA . VAL A 1 87 ? 9.463 -0.974 -10.111 1.00 98.06 87 VAL A CA 1
ATOM 684 C C . VAL A 1 87 ? 10.956 -0.868 -10.387 1.00 98.06 87 VAL A C 1
ATOM 686 O O . VAL A 1 87 ? 11.452 0.178 -10.809 1.00 98.06 87 VAL A O 1
ATOM 689 N N . SER A 1 88 ? 11.670 -1.971 -10.186 1.00 96.94 88 SER A N 1
ATOM 690 C CA . SER A 1 88 ? 13.047 -2.169 -10.618 1.00 96.94 88 SER A CA 1
ATOM 691 C C . SER A 1 88 ? 13.080 -2.969 -11.918 1.00 96.94 88 SER A C 1
ATOM 693 O O . SER A 1 88 ? 13.326 -4.168 -11.922 1.00 96.94 88 SER A O 1
ATOM 695 N N . TRP A 1 89 ? 12.897 -2.267 -13.035 1.00 91.94 89 TRP A N 1
ATOM 696 C CA . TRP A 1 89 ? 13.023 -2.764 -14.416 1.00 91.94 89 TRP A CA 1
ATOM 697 C C . TRP A 1 89 ? 14.392 -3.369 -14.785 1.00 91.94 89 TRP A C 1
ATOM 699 O O . TRP A 1 89 ? 14.538 -3.942 -15.855 1.00 91.94 89 TRP A O 1
ATOM 709 N N . LYS A 1 90 ? 15.423 -3.226 -13.939 1.00 92.88 90 LYS A N 1
ATOM 710 C CA . LYS A 1 90 ? 16.708 -3.937 -14.111 1.00 92.88 90 LYS A CA 1
ATOM 711 C C . LYS A 1 90 ? 16.728 -5.307 -13.426 1.00 92.88 90 LYS A C 1
ATOM 713 O O . LYS A 1 90 ? 17.661 -6.072 -13.649 1.00 92.88 90 LYS A O 1
ATOM 718 N N . GLN A 1 91 ? 15.792 -5.562 -12.514 1.00 96.69 91 GLN A N 1
ATOM 719 C CA . GLN A 1 91 ? 15.764 -6.750 -11.660 1.00 96.69 91 GLN A CA 1
ATOM 720 C C . GLN A 1 91 ? 14.460 -7.542 -11.781 1.00 96.69 91 GLN A C 1
ATOM 722 O O . GLN A 1 91 ? 14.299 -8.493 -11.017 1.00 96.69 91 GLN A O 1
ATOM 727 N N . ASP A 1 92 ? 13.545 -7.122 -12.658 1.00 96.94 92 ASP A N 1
ATOM 728 C CA . ASP A 1 92 ? 12.201 -7.682 -12.835 1.00 96.94 92 ASP A CA 1
ATOM 729 C C . ASP A 1 92 ? 11.470 -7.820 -11.493 1.00 96.94 92 ASP A C 1
ATOM 731 O O . ASP A 1 92 ? 11.004 -8.890 -11.083 1.00 96.94 92 ASP A O 1
ATOM 735 N N . LYS A 1 93 ? 11.471 -6.710 -10.737 1.00 98.12 93 LYS A N 1
ATOM 736 C CA . LYS A 1 93 ? 10.877 -6.638 -9.400 1.00 98.12 93 LYS A CA 1
ATOM 737 C C . LYS A 1 93 ? 9.998 -5.423 -9.206 1.00 98.12 93 LYS A C 1
ATOM 739 O O . LYS A 1 93 ? 10.356 -4.316 -9.599 1.00 98.12 93 LYS A O 1
ATOM 744 N N . ALA A 1 94 ? 8.922 -5.612 -8.455 1.00 98.38 94 ALA A N 1
ATOM 745 C CA . ALA A 1 94 ? 8.093 -4.548 -7.927 1.00 98.38 94 ALA A CA 1
ATOM 746 C C . ALA A 1 94 ? 7.909 -4.684 -6.411 1.00 98.38 94 ALA A C 1
ATOM 748 O O . ALA A 1 94 ? 7.794 -5.781 -5.860 1.00 98.38 94 ALA A O 1
ATOM 749 N N . PHE A 1 95 ? 7.843 -3.544 -5.734 1.00 98.19 95 PHE A N 1
ATOM 750 C CA . PHE A 1 95 ? 7.589 -3.442 -4.303 1.00 98.19 95 PHE A CA 1
ATOM 751 C C . PHE A 1 95 ? 6.474 -2.433 -4.058 1.00 98.19 95 PHE A C 1
ATOM 753 O O . PHE A 1 95 ? 6.409 -1.404 -4.728 1.00 98.19 95 PHE A O 1
ATOM 760 N N . VAL A 1 96 ? 5.637 -2.695 -3.058 1.00 98.25 96 VAL A N 1
ATOM 761 C CA . VAL A 1 96 ? 4.775 -1.664 -2.486 1.00 98.25 96 VAL A CA 1
ATOM 762 C C . VAL A 1 96 ? 5.484 -1.024 -1.299 1.00 98.25 96 VAL A C 1
ATOM 764 O O . VAL A 1 96 ? 5.977 -1.723 -0.410 1.00 98.25 96 VAL A O 1
ATOM 767 N N . LEU A 1 97 ? 5.542 0.303 -1.289 1.00 97.88 97 LEU A N 1
ATOM 768 C CA . LEU A 1 97 ? 6.019 1.095 -0.168 1.00 97.88 97 LEU A CA 1
ATOM 769 C C . LEU A 1 97 ? 4.852 1.875 0.425 1.00 97.88 97 LEU A C 1
ATOM 771 O O . LEU A 1 97 ? 4.106 2.545 -0.279 1.00 97.88 97 LEU A O 1
ATOM 775 N N . VAL A 1 98 ? 4.726 1.780 1.740 1.00 97.69 98 VAL A N 1
ATOM 776 C CA . VAL A 1 98 ? 3.948 2.727 2.544 1.00 97.69 98 VAL A CA 1
ATOM 777 C C . VAL A 1 98 ? 4.857 3.918 2.820 1.00 97.69 98 VAL A C 1
ATOM 779 O O . VAL A 1 98 ? 5.970 3.704 3.300 1.00 97.69 98 VAL A O 1
ATOM 782 N N . GLU A 1 99 ? 4.409 5.133 2.519 1.00 95.69 99 GLU A N 1
ATOM 783 C CA . GLU A 1 99 ? 5.187 6.367 2.687 1.00 95.69 99 GLU A CA 1
ATOM 784 C C . GLU A 1 99 ? 4.568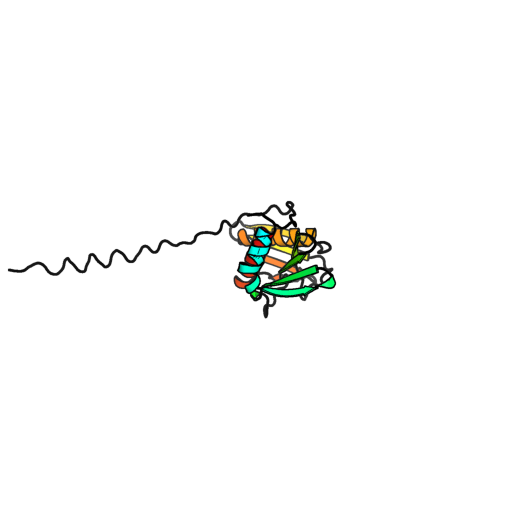 7.235 3.793 1.00 95.69 99 GLU A C 1
ATOM 786 O O . GLU A 1 99 ? 3.774 8.123 3.472 1.00 95.69 99 GLU A O 1
ATOM 791 N N . PRO A 1 100 ? 4.885 6.990 5.084 1.00 95.12 100 PRO A N 1
ATOM 792 C CA . PRO A 1 100 ? 4.321 7.765 6.181 1.00 95.12 100 PRO A CA 1
ATOM 793 C C . PRO A 1 100 ? 4.482 9.267 5.956 1.00 95.12 100 PRO A C 1
ATOM 795 O O . PRO A 1 100 ? 5.562 9.735 5.596 1.00 95.12 100 PRO A O 1
ATOM 798 N N . GLN A 1 101 ? 3.389 9.992 6.150 1.00 94.12 101 GLN A N 1
ATOM 799 C CA . GLN A 1 101 ? 3.348 11.448 6.174 1.00 94.12 101 GLN A CA 1
ATOM 800 C C . GLN A 1 101 ? 3.138 11.924 7.614 1.00 94.12 101 GLN A C 1
ATOM 802 O O . GLN A 1 101 ? 2.729 11.144 8.479 1.00 94.12 101 GLN A O 1
ATOM 807 N N . GLU A 1 102 ? 3.360 13.218 7.851 1.00 90.81 102 GLU A N 1
ATOM 808 C CA . GLU A 1 102 ? 3.091 13.860 9.141 1.00 90.81 102 GLU A CA 1
ATOM 809 C C . GLU A 1 102 ? 1.712 13.445 9.704 1.00 90.81 102 GLU A C 1
ATOM 811 O O . GLU A 1 102 ? 0.715 13.452 8.971 1.00 90.81 102 GLU A O 1
ATOM 816 N N . PRO A 1 103 ? 1.630 13.066 10.993 1.00 91.62 103 PRO A N 1
ATOM 817 C CA . PRO A 1 103 ? 2.650 13.252 12.033 1.00 91.62 103 PRO A CA 1
ATOM 818 C C . PRO A 1 103 ? 3.666 12.099 12.161 1.00 91.62 103 PRO A C 1
ATOM 820 O O . PRO A 1 103 ? 4.463 12.083 13.095 1.00 91.62 103 PRO A O 1
ATOM 823 N N . LEU A 1 104 ? 3.627 11.103 11.271 1.00 92.44 104 LEU A N 1
ATOM 824 C CA . LEU A 1 104 ? 4.558 9.977 11.311 1.00 92.44 104 LEU A CA 1
ATOM 825 C C . LEU A 1 104 ? 5.854 10.290 10.564 1.00 92.44 104 LEU A C 1
ATOM 827 O O . LEU A 1 104 ? 5.843 10.797 9.443 1.00 92.44 104 LEU A O 1
ATOM 831 N N . SER A 1 105 ? 6.970 9.857 11.140 1.00 89.44 105 SER A N 1
ATOM 832 C CA . SER A 1 105 ? 8.248 9.725 10.443 1.00 89.44 105 SER A CA 1
ATOM 833 C C . SER A 1 105 ? 8.415 8.323 9.850 1.00 89.44 105 SER A C 1
ATOM 835 O O . SER A 1 105 ? 7.868 7.339 10.345 1.00 89.44 105 SER A O 1
ATOM 837 N N . ALA A 1 106 ? 9.249 8.194 8.814 1.00 83.94 106 ALA A N 1
ATOM 838 C CA . ALA A 1 106 ? 9.505 6.914 8.140 1.00 83.94 106 ALA A CA 1
ATOM 839 C C . ALA A 1 106 ? 10.084 5.814 9.059 1.00 83.94 106 ALA A C 1
ATOM 841 O O . ALA A 1 106 ? 9.989 4.628 8.745 1.00 83.94 106 ALA A O 1
ATOM 842 N N . THR A 1 107 ? 10.696 6.195 10.184 1.00 87.69 107 THR A N 1
ATOM 843 C CA . THR A 1 107 ? 11.289 5.278 11.170 1.00 87.69 107 THR A CA 1
ATOM 844 C C . THR A 1 107 ? 10.366 4.942 12.335 1.00 87.69 107 THR A C 1
ATOM 846 O O . THR A 1 107 ? 10.725 4.092 13.154 1.00 87.69 107 THR A O 1
ATOM 849 N N . ASP A 1 108 ? 9.212 5.600 12.441 1.00 90.25 108 ASP A N 1
ATOM 850 C CA . ASP A 1 108 ? 8.329 5.420 13.585 1.00 90.25 108 ASP A CA 1
ATOM 851 C C . ASP A 1 108 ? 7.688 4.024 13.564 1.00 90.25 108 ASP A C 1
ATOM 853 O O . ASP A 1 108 ? 7.342 3.498 12.497 1.00 90.25 108 ASP A O 1
ATOM 857 N N . PRO A 1 109 ? 7.516 3.383 14.733 1.00 94.25 109 PRO A N 1
ATOM 858 C CA . PRO A 1 109 ? 6.633 2.236 14.829 1.00 94.25 109 PRO A CA 1
ATOM 859 C C . PRO A 1 109 ? 5.197 2.682 14.535 1.00 94.25 109 PRO A C 1
ATOM 861 O O . PRO A 1 109 ? 4.712 3.676 15.070 1.00 94.25 109 PRO A O 1
ATOM 864 N N . ILE A 1 110 ? 4.513 1.923 13.688 1.00 96.88 110 ILE A N 1
ATOM 865 C CA . ILE A 1 110 ? 3.129 2.163 13.294 1.00 96.88 110 ILE A CA 1
ATOM 866 C C . ILE A 1 110 ? 2.246 1.183 14.057 1.00 96.88 110 ILE A C 1
ATOM 868 O O . ILE A 1 110 ? 2.385 -0.032 13.889 1.00 96.88 110 ILE A O 1
ATOM 872 N N . THR A 1 111 ? 1.314 1.718 14.842 1.00 97.88 111 THR A N 1
ATOM 873 C CA . THR A 1 111 ? 0.269 0.953 15.529 1.00 97.88 111 THR A CA 1
ATOM 874 C C . THR A 1 111 ? -1.094 1.402 15.020 1.00 97.88 111 THR A C 1
ATOM 876 O O . THR A 1 111 ? -1.462 2.564 15.160 1.00 97.88 111 THR A O 1
ATOM 879 N N . ILE A 1 112 ? -1.847 0.488 14.408 1.00 98.25 112 ILE A N 1
ATOM 880 C CA . ILE A 1 112 ? -3.178 0.764 13.857 1.00 98.25 112 ILE A CA 1
ATOM 881 C C . ILE A 1 112 ? -4.189 -0.157 14.520 1.00 98.25 112 ILE A C 1
ATOM 883 O O . ILE A 1 112 ? -4.073 -1.381 14.434 1.00 98.25 112 ILE A O 1
ATOM 887 N N . HIS A 1 113 ? -5.212 0.427 15.125 1.00 98.38 113 HIS A N 1
ATOM 888 C CA . HIS A 1 113 ? -6.395 -0.280 15.581 1.00 98.38 113 HIS A CA 1
ATOM 889 C C . HIS A 1 113 ? -7.413 -0.344 14.450 1.00 98.38 113 HIS A C 1
ATOM 891 O O . HIS A 1 113 ? -7.684 0.658 13.788 1.00 98.38 113 HIS A O 1
ATOM 897 N N . TRP A 1 114 ? -7.984 -1.523 14.228 1.00 98.31 114 TRP A N 1
ATOM 898 C CA . TRP A 1 114 ? -9.071 -1.712 13.276 1.00 98.31 114 TRP A CA 1
ATOM 899 C C . TRP A 1 114 ? -10.303 -2.261 13.978 1.00 98.31 114 TRP A C 1
ATOM 901 O O . TRP A 1 114 ? -10.197 -2.999 14.966 1.00 98.31 114 TRP A O 1
ATOM 911 N N . LYS A 1 115 ? -11.475 -1.910 13.453 1.00 98.06 115 LYS A N 1
ATOM 912 C CA . LYS A 1 115 ? -12.759 -2.380 13.965 1.00 98.06 115 LYS A CA 1
ATOM 913 C C . LYS A 1 115 ? -13.738 -2.612 12.822 1.00 98.06 115 LYS A C 1
ATOM 915 O O . LYS A 1 115 ? -13.903 -1.749 11.966 1.00 98.06 115 LYS A O 1
ATOM 920 N N . ASN A 1 116 ? -14.411 -3.755 12.843 1.00 97.00 116 ASN A N 1
ATOM 921 C CA . ASN A 1 116 ? -15.582 -4.024 12.021 1.00 97.00 116 ASN A CA 1
ATOM 922 C C . ASN A 1 116 ? -16.834 -3.769 12.872 1.00 97.00 116 ASN A C 1
ATOM 924 O O . ASN A 1 116 ? -17.071 -4.457 13.866 1.00 97.00 116 ASN A O 1
ATOM 928 N N . GLU A 1 117 ? -17.626 -2.761 12.508 1.00 90.88 117 GLU A N 1
ATOM 929 C CA . GLU A 1 117 ? -18.833 -2.399 13.266 1.00 90.88 117 GLU A CA 1
ATOM 930 C C . GLU A 1 117 ? -19.960 -3.428 13.114 1.00 90.88 117 GLU A C 1
ATOM 932 O O . GLU A 1 117 ? -20.730 -3.631 14.050 1.00 90.88 117 GLU A O 1
ATOM 937 N N . ALA A 1 118 ? -20.048 -4.105 11.966 1.00 92.12 118 ALA A N 1
ATOM 938 C CA . ALA A 1 118 ? -21.097 -5.084 11.700 1.00 92.12 118 ALA A CA 1
ATOM 939 C C . ALA A 1 118 ? -20.884 -6.389 12.485 1.00 92.12 118 ALA A C 1
ATOM 941 O O . ALA A 1 118 ? -21.837 -6.961 13.011 1.00 92.12 118 ALA A O 1
ATOM 942 N N . GLU A 1 119 ? -19.636 -6.845 12.592 1.00 91.75 119 GLU A N 1
ATOM 943 C CA . GLU A 1 119 ? -19.278 -8.094 13.277 1.00 91.75 119 GLU A CA 1
ATOM 944 C C . GLU A 1 119 ? -18.850 -7.882 14.736 1.00 91.75 119 GLU A C 1
ATOM 946 O O . GLU A 1 119 ? -18.739 -8.837 15.506 1.00 91.75 119 GLU A O 1
ATOM 951 N N . GLY A 1 120 ? -18.560 -6.637 15.129 1.00 92.69 120 GLY A N 1
ATOM 952 C CA . GLY A 1 120 ? -18.004 -6.302 16.443 1.00 92.69 120 GLY A CA 1
ATOM 953 C C . GLY A 1 120 ? -16.553 -6.760 16.645 1.00 92.69 120 GLY A C 1
ATOM 954 O O . GLY A 1 120 ? -16.014 -6.629 17.749 1.00 92.69 120 GLY A O 1
ATOM 955 N N . SER A 1 121 ? -15.912 -7.297 15.603 1.00 96.06 121 SER A N 1
ATOM 956 C CA . SER A 1 121 ? -14.521 -7.739 15.633 1.00 96.06 121 SER A CA 1
ATOM 957 C C . SER A 1 121 ? -13.571 -6.537 15.617 1.00 96.06 121 SER A C 1
ATOM 959 O O . SER A 1 121 ? -1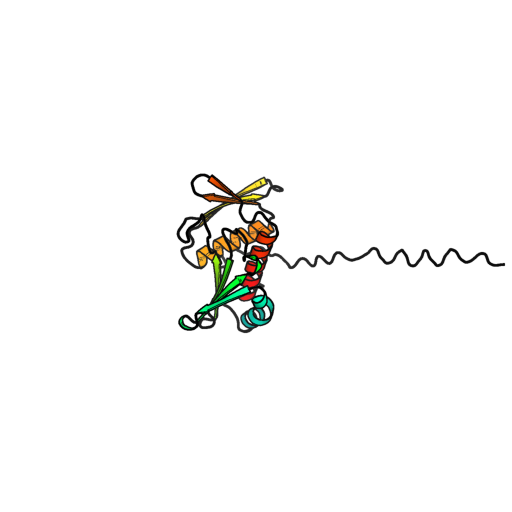3.850 -5.485 15.039 1.00 96.06 121 SER A O 1
ATOM 961 N N . LYS A 1 122 ? -12.440 -6.669 16.312 1.00 97.94 122 LYS A N 1
ATOM 962 C CA . LYS A 1 122 ? -11.411 -5.630 16.398 1.00 97.94 122 LYS A CA 1
ATOM 963 C C . LYS A 1 122 ? -10.033 -6.237 16.585 1.00 97.94 122 LYS A C 1
ATOM 965 O O . LYS A 1 122 ? -9.905 -7.366 17.063 1.00 97.94 122 LYS A O 1
ATOM 970 N N . GLY A 1 123 ? -9.005 -5.460 16.291 1.00 97.88 123 GLY A N 1
ATOM 971 C CA . GLY A 1 123 ? -7.631 -5.871 16.526 1.00 97.88 123 GLY A CA 1
ATOM 972 C C . GLY A 1 123 ? -6.636 -4.750 16.291 1.00 97.88 123 GLY A C 1
ATOM 973 O O . GLY A 1 123 ? -7.007 -3.597 16.083 1.00 97.88 123 GLY A O 1
ATOM 974 N N . THR A 1 124 ? -5.361 -5.122 16.323 1.00 98.25 124 THR A N 1
ATOM 975 C CA . THR A 1 124 ? -4.246 -4.186 16.185 1.00 98.25 124 THR A CA 1
ATOM 976 C C . THR A 1 124 ? -3.241 -4.721 15.172 1.00 98.25 124 THR A C 1
ATOM 978 O O . THR A 1 124 ? -2.938 -5.914 15.159 1.00 98.25 124 THR A O 1
ATOM 981 N N . ILE A 1 125 ? -2.716 -3.836 14.329 1.00 98.00 125 ILE A N 1
ATOM 982 C CA . ILE A 1 125 ? -1.581 -4.077 13.437 1.00 98.00 125 ILE A CA 1
ATOM 983 C C . ILE A 1 125 ? -0.413 -3.252 13.980 1.00 98.00 125 ILE A C 1
ATOM 985 O O . ILE A 1 125 ? -0.552 -2.044 14.142 1.00 98.00 125 ILE A O 1
ATOM 989 N N . GLN A 1 126 ? 0.721 -3.893 14.266 1.00 96.69 126 GLN A N 1
ATOM 990 C CA . GLN A 1 126 ? 1.945 -3.222 14.713 1.00 96.69 126 GLN A CA 1
ATOM 991 C C . GLN A 1 126 ? 3.101 -3.573 13.786 1.00 96.69 126 GLN A C 1
ATOM 993 O O . GLN A 1 126 ? 3.346 -4.752 13.511 1.00 96.69 126 GLN A O 1
ATOM 998 N N . VAL A 1 127 ? 3.807 -2.560 13.288 1.00 96.00 127 VAL A N 1
ATOM 999 C CA . VAL A 1 127 ? 4.897 -2.750 12.326 1.00 96.00 127 VAL A CA 1
ATOM 1000 C C . VAL A 1 127 ? 5.874 -1.580 12.345 1.00 96.00 127 VAL A C 1
ATOM 1002 O O . VAL A 1 127 ? 5.488 -0.432 12.520 1.00 96.00 127 VAL A O 1
ATOM 1005 N N . THR A 1 128 ? 7.146 -1.865 12.090 1.00 95.31 128 THR A N 1
ATOM 1006 C CA . THR A 1 128 ? 8.156 -0.850 11.768 1.00 95.31 128 THR A CA 1
ATOM 1007 C C . THR A 1 128 ? 8.568 -1.031 10.313 1.00 95.31 128 THR A C 1
ATOM 1009 O O . THR A 1 128 ? 8.898 -2.145 9.900 1.00 95.31 128 THR A O 1
ATOM 1012 N N . LEU A 1 129 ? 8.552 0.046 9.529 1.00 95.75 129 LEU A N 1
ATOM 1013 C CA . LEU A 1 129 ? 8.786 0.026 8.081 1.00 95.75 129 LEU A CA 1
ATOM 1014 C C . LEU A 1 129 ? 10.280 -0.031 7.721 1.00 95.75 129 LEU A C 1
ATOM 1016 O O . LEU A 1 129 ? 10.831 0.854 7.082 1.00 95.75 129 LEU A O 1
ATOM 1020 N N . ASN A 1 130 ? 10.962 -1.089 8.158 1.00 94.62 130 ASN A N 1
ATOM 1021 C CA . ASN A 1 130 ? 12.417 -1.223 8.024 1.00 94.62 130 ASN A CA 1
ATOM 1022 C C . ASN A 1 130 ? 12.884 -1.990 6.772 1.00 94.62 130 ASN A C 1
ATOM 1024 O O . ASN A 1 130 ? 14.083 -2.067 6.513 1.00 94.62 130 ASN A O 1
ATOM 1028 N N . ASN A 1 131 ? 11.973 -2.612 6.020 1.00 96.19 131 ASN A N 1
ATOM 1029 C CA . ASN A 1 131 ? 12.276 -3.324 4.778 1.00 96.19 131 ASN A CA 1
ATOM 1030 C C . ASN A 1 131 ? 11.013 -3.512 3.920 1.00 96.19 131 ASN A C 1
ATOM 1032 O O . ASN A 1 131 ? 9.890 -3.378 4.406 1.00 96.19 131 ASN A O 1
ATOM 1036 N N . HIS A 1 132 ? 11.188 -3.902 2.652 1.00 96.88 132 HIS A N 1
ATOM 1037 C CA . HIS A 1 132 ? 10.076 -4.096 1.707 1.00 96.88 132 HIS A CA 1
ATOM 1038 C C . HIS A 1 132 ? 9.023 -5.107 2.192 1.00 96.88 132 HIS A C 1
ATOM 1040 O O . HIS A 1 132 ? 7.836 -4.931 1.931 1.00 96.88 132 HIS A O 1
ATOM 1046 N N . LYS A 1 133 ? 9.428 -6.145 2.937 1.00 97.69 133 LYS A N 1
ATOM 1047 C CA . LYS A 1 133 ? 8.492 -7.132 3.492 1.00 97.69 133 LYS A CA 1
ATOM 1048 C C . LYS A 1 133 ? 7.618 -6.521 4.590 1.00 97.69 133 LYS A C 1
ATOM 1050 O O . LYS A 1 133 ? 6.451 -6.881 4.692 1.00 97.69 133 LYS A O 1
ATOM 1055 N N . ALA A 1 134 ? 8.146 -5.602 5.396 1.00 97.50 134 ALA A N 1
ATOM 1056 C CA . ALA A 1 134 ? 7.371 -4.881 6.402 1.00 97.50 134 ALA A CA 1
ATOM 1057 C C . ALA A 1 134 ? 6.322 -3.961 5.756 1.00 97.50 134 ALA A C 1
ATOM 1059 O O . ALA A 1 134 ? 5.160 -4.004 6.157 1.00 97.50 134 ALA A O 1
ATOM 1060 N N . HIS A 1 135 ? 6.696 -3.217 4.706 1.00 98.19 135 HIS A N 1
ATOM 1061 C CA . HIS A 1 135 ? 5.736 -2.418 3.931 1.00 98.19 135 HIS A CA 1
ATOM 1062 C C . HIS A 1 135 ? 4.645 -3.289 3.307 1.00 98.19 135 HIS A C 1
ATOM 1064 O O . HIS A 1 135 ? 3.465 -2.990 3.472 1.00 98.19 135 HIS A O 1
ATOM 1070 N N . PHE A 1 136 ? 5.021 -4.400 2.666 1.00 98.50 136 PHE A N 1
ATOM 1071 C CA . PHE A 1 136 ? 4.062 -5.356 2.114 1.00 98.50 136 PHE A CA 1
ATOM 1072 C C . PHE A 1 136 ? 3.092 -5.868 3.180 1.00 98.50 136 PHE A C 1
ATOM 1074 O O . PHE A 1 136 ? 1.883 -5.816 2.986 1.00 98.50 136 PHE A O 1
ATOM 1081 N N . LYS A 1 137 ? 3.606 -6.318 4.331 1.00 98.00 137 LYS A N 1
ATOM 1082 C CA . LYS A 1 137 ? 2.770 -6.850 5.412 1.00 98.00 137 LYS A CA 1
ATOM 1083 C C . LYS A 1 137 ? 1.755 -5.833 5.915 1.00 98.00 137 LYS A C 1
ATOM 1085 O O . LYS A 1 137 ? 0.591 -6.188 6.083 1.00 98.00 137 LYS A O 1
ATOM 1090 N N . LEU A 1 138 ? 2.184 -4.588 6.132 1.00 98.38 138 LEU A N 1
ATOM 1091 C CA . LEU A 1 138 ? 1.277 -3.511 6.523 1.00 98.38 138 LEU A CA 1
ATOM 1092 C C . LEU A 1 138 ? 0.214 -3.277 5.450 1.00 98.38 138 LEU A C 1
ATOM 1094 O O . LEU A 1 138 ? -0.977 -3.245 5.752 1.00 98.38 138 LEU A O 1
ATOM 1098 N N . ALA A 1 139 ? 0.646 -3.143 4.196 1.00 98.38 139 ALA A N 1
ATOM 1099 C CA . ALA A 1 139 ? -0.236 -2.787 3.101 1.00 98.38 139 ALA A CA 1
ATOM 1100 C C . ALA A 1 139 ? -1.276 -3.881 2.810 1.00 98.38 139 ALA A C 1
ATOM 1102 O O . ALA A 1 139 ? -2.451 -3.575 2.629 1.00 98.38 139 ALA A O 1
ATOM 1103 N N . VAL A 1 140 ? -0.884 -5.159 2.858 1.00 98.31 140 VAL A N 1
ATOM 1104 C CA . VAL A 1 140 ? -1.807 -6.298 2.729 1.00 98.31 140 VAL A CA 1
ATOM 1105 C C . VAL A 1 140 ? -2.769 -6.377 3.911 1.00 98.31 140 VAL A C 1
ATOM 1107 O O . VAL A 1 140 ? -3.960 -6.607 3.711 1.00 98.31 140 VAL A O 1
ATOM 1110 N N . ALA A 1 141 ? -2.285 -6.168 5.140 1.00 98.38 141 ALA A N 1
ATOM 1111 C CA . ALA A 1 141 ? -3.148 -6.190 6.316 1.00 98.38 141 ALA A CA 1
ATOM 1112 C C . ALA A 1 141 ? -4.236 -5.109 6.223 1.00 98.38 141 ALA A C 1
ATOM 1114 O O . ALA A 1 141 ? -5.412 -5.412 6.417 1.00 98.38 141 ALA A O 1
ATOM 1115 N N . LEU A 1 142 ? -3.866 -3.880 5.850 1.00 98.31 142 LEU A N 1
ATOM 1116 C CA . LEU A 1 142 ? -4.825 -2.799 5.619 1.00 98.31 142 LEU A CA 1
ATOM 1117 C C . LEU A 1 142 ? -5.757 -3.102 4.445 1.00 98.31 142 LEU A C 1
ATOM 1119 O O . LEU A 1 142 ? -6.961 -2.939 4.593 1.00 98.31 142 LEU A O 1
ATOM 1123 N N . TYR A 1 143 ? -5.237 -3.603 3.322 1.00 98.19 143 TYR A N 1
ATOM 1124 C CA . TYR A 1 143 ? -6.047 -3.999 2.167 1.00 98.19 143 TYR A CA 1
ATOM 1125 C C . TYR A 1 143 ? -7.143 -4.994 2.554 1.00 98.19 143 TYR A C 1
ATOM 1127 O O . TYR A 1 143 ? -8.316 -4.726 2.318 1.00 98.19 143 TYR A O 1
ATOM 1135 N N . ASN A 1 144 ? -6.787 -6.099 3.214 1.00 97.69 144 ASN A N 1
ATOM 1136 C CA . ASN A 1 144 ? -7.761 -7.105 3.638 1.00 97.69 144 ASN A CA 1
ATOM 1137 C C . ASN A 1 144 ? -8.805 -6.513 4.593 1.00 97.69 144 ASN A C 1
ATOM 1139 O O . ASN A 1 144 ? -9.984 -6.824 4.472 1.00 97.69 144 ASN A O 1
ATOM 1143 N N . LYS A 1 145 ? -8.394 -5.631 5.514 1.00 97.81 145 LYS A N 1
ATOM 1144 C CA . LYS A 1 145 ? -9.323 -4.961 6.433 1.00 97.81 145 LYS A CA 1
ATOM 1145 C C . LYS A 1 145 ? -10.201 -3.911 5.752 1.00 97.81 145 LYS A C 1
ATOM 1147 O O . LYS A 1 145 ? -11.331 -3.717 6.186 1.00 97.81 145 LYS A O 1
ATOM 1152 N N . ILE A 1 146 ? -9.741 -3.286 4.668 1.00 97.00 146 ILE A N 1
ATOM 1153 C CA . ILE A 1 146 ? -10.594 -2.458 3.806 1.00 97.00 146 ILE A CA 1
ATOM 1154 C C . ILE A 1 146 ? -11.671 -3.335 3.160 1.00 97.00 146 ILE A C 1
ATOM 1156 O O . ILE A 1 146 ? -12.835 -2.963 3.218 1.00 97.00 146 ILE A O 1
ATOM 1160 N N . LEU A 1 147 ? -11.308 -4.510 2.625 1.00 95.38 147 LEU A N 1
ATOM 1161 C CA . LEU A 1 147 ? -12.272 -5.450 2.029 1.00 95.38 147 LEU A CA 1
ATOM 1162 C C . LEU A 1 147 ? -13.313 -5.971 3.031 1.00 95.38 147 LEU A C 1
ATOM 1164 O O . LEU A 1 147 ? -14.427 -6.312 2.654 1.00 95.38 147 LEU A O 1
ATOM 1168 N N . GLU A 1 148 ? -12.940 -6.056 4.307 1.00 95.56 148 GLU A N 1
ATOM 1169 C CA . GLU A 1 148 ? -13.835 -6.414 5.412 1.00 95.56 148 GLU A CA 1
ATOM 1170 C C . GLU A 1 148 ? -14.632 -5.212 5.953 1.00 95.56 148 GLU A C 1
ATOM 1172 O O . GLU A 1 148 ? -15.242 -5.311 7.013 1.00 95.56 148 GLU A O 1
ATOM 1177 N N . GLU A 1 149 ? -14.595 -4.057 5.286 1.00 95.31 149 GLU A N 1
ATOM 1178 C CA . GLU A 1 149 ? -15.275 -2.828 5.711 1.00 95.31 149 GLU A CA 1
ATOM 1179 C C . GLU A 1 149 ? -14.909 -2.348 7.127 1.00 95.31 149 GLU A C 1
ATOM 1181 O O . GLU A 1 149 ? -15.715 -1.758 7.848 1.00 95.31 149 GLU A O 1
ATOM 1186 N N . CYS A 1 150 ? -13.656 -2.567 7.538 1.00 97.50 150 CYS A N 1
ATOM 1187 C CA . CYS A 1 150 ? -13.160 -2.083 8.823 1.00 97.50 150 CYS A CA 1
ATOM 1188 C C . CYS A 1 150 ? -12.842 -0.581 8.786 1.00 97.50 150 CYS A C 1
ATOM 1190 O O . CYS A 1 150 ? -12.360 -0.055 7.777 1.00 97.50 150 CYS A O 1
ATOM 1192 N N . SER A 1 151 ? -13.030 0.087 9.925 1.00 97.56 151 SER A N 1
ATOM 1193 C CA . SER A 1 151 ? -12.499 1.422 10.214 1.00 97.56 151 SER A CA 1
ATOM 1194 C C . SER A 1 151 ? -11.103 1.335 10.837 1.00 97.56 151 SER A C 1
ATOM 1196 O O . SER A 1 151 ? -10.720 0.284 11.360 1.00 97.56 151 SER A O 1
ATOM 1198 N N . PHE A 1 152 ? -10.336 2.431 10.777 1.00 98.19 152 PHE A N 1
ATOM 1199 C CA . PHE A 1 152 ? -8.936 2.463 11.204 1.00 98.19 152 PHE A CA 1
ATOM 1200 C C . PHE A 1 152 ? -8.607 3.688 12.057 1.00 98.19 152 PHE A C 1
ATOM 1202 O O . PHE A 1 152 ? -8.912 4.822 11.682 1.00 98.19 152 PHE A O 1
ATOM 1209 N N . MET A 1 153 ? -7.904 3.449 13.162 1.00 97.94 153 MET A N 1
ATOM 1210 C CA . MET A 1 153 ? -7.342 4.469 14.042 1.00 97.94 153 MET A CA 1
ATOM 1211 C C . MET A 1 153 ? -5.836 4.238 14.179 1.00 97.94 153 MET A C 1
ATOM 1213 O O . MET A 1 153 ? -5.406 3.146 14.540 1.00 97.94 153 MET A O 1
ATOM 1217 N N . LEU A 1 154 ? -5.034 5.250 13.872 1.00 97.50 154 LEU A N 1
ATOM 1218 C CA . LEU A 1 154 ? -3.591 5.265 14.084 1.00 97.50 154 LEU A CA 1
ATOM 1219 C C . LEU A 1 154 ? -3.291 5.788 15.491 1.00 97.50 154 LEU A C 1
ATOM 1221 O O . LEU A 1 154 ? -3.719 6.888 15.832 1.00 97.50 154 LEU A O 1
ATOM 1225 N N . GLU A 1 155 ? -2.531 5.030 16.275 1.00 97.00 155 GLU A N 1
ATOM 1226 C CA . GLU A 1 155 ? -2.002 5.472 17.566 1.00 97.00 155 GLU A CA 1
ATOM 1227 C C . GLU A 1 155 ? -0.722 6.293 17.340 1.00 97.00 155 GLU A C 1
ATOM 1229 O O . GLU A 1 155 ? 0.249 5.805 16.757 1.00 97.00 155 GLU A O 1
ATOM 1234 N N . HIS A 1 156 ? -0.711 7.548 17.793 1.00 93.06 156 HIS A N 1
ATOM 1235 C CA . HIS A 1 156 ? 0.457 8.424 17.719 1.00 93.06 156 HIS A CA 1
ATOM 1236 C C . HIS A 1 156 ? 0.430 9.476 18.837 1.00 93.06 156 HIS A C 1
ATOM 1238 O O . HIS A 1 156 ? -0.607 10.070 19.128 1.00 93.06 156 HIS A O 1
ATOM 1244 N N . GLY A 1 157 ? 1.578 9.727 19.476 1.00 88.00 157 GLY A N 1
ATOM 1245 C CA . GLY A 1 157 ? 1.713 10.791 20.482 1.00 88.00 157 GLY A CA 1
ATOM 1246 C C . GLY A 1 157 ? 0.810 10.638 21.717 1.00 88.00 157 GLY A C 1
ATOM 1247 O O . GLY A 1 157 ? 0.469 11.637 22.344 1.00 88.00 157 GLY A O 1
ATOM 1248 N N . GLY A 1 158 ? 0.395 9.412 22.057 1.00 88.25 158 GLY A N 1
ATOM 1249 C CA . GLY A 1 158 ? -0.536 9.135 23.160 1.00 88.25 158 GLY A CA 1
ATOM 1250 C C . GLY A 1 158 ? -2.012 9.405 22.839 1.00 88.25 158 GLY A C 1
ATOM 1251 O O . GLY A 1 158 ? -2.847 9.334 23.739 1.00 88.25 158 GLY A O 1
ATOM 1252 N N . GLY A 1 159 ? -2.333 9.715 21.580 1.00 92.88 159 GLY A N 1
ATOM 1253 C CA . GLY A 1 159 ? -3.695 9.833 21.069 1.00 92.88 159 GLY A CA 1
ATOM 1254 C C . GLY A 1 159 ? -3.946 8.904 19.883 1.00 92.88 159 GLY A C 1
ATOM 1255 O O . GLY A 1 159 ? -3.054 8.194 19.420 1.00 92.88 159 GLY A O 1
ATOM 1256 N N . GLU A 1 160 ? -5.176 8.938 19.381 1.00 94.50 160 GLU A N 1
ATOM 1257 C CA . GLU A 1 160 ? -5.583 8.201 18.189 1.00 94.50 160 GLU A CA 1
ATOM 1258 C C . GLU A 1 160 ? -6.097 9.165 17.119 1.00 94.50 160 GLU A C 1
ATOM 1260 O O . GLU A 1 160 ? -6.793 10.137 17.421 1.00 94.50 160 GLU A O 1
ATOM 1265 N N . MET A 1 161 ? -5.791 8.876 15.857 1.00 95.00 161 MET A N 1
ATOM 1266 C CA . MET A 1 161 ? -6.281 9.636 14.712 1.00 95.00 161 MET A CA 1
ATOM 1267 C C . MET A 1 161 ? -6.867 8.712 13.652 1.00 95.00 161 MET A C 1
ATOM 1269 O O . MET A 1 161 ? -6.299 7.669 13.335 1.00 95.00 161 MET A O 1
ATOM 1273 N N . THR A 1 162 ? -8.011 9.084 13.086 1.00 95.94 162 THR A N 1
ATOM 1274 C CA . THR A 1 162 ? -8.643 8.282 12.037 1.00 95.94 162 THR A CA 1
ATOM 1275 C C . THR A 1 162 ? -7.831 8.367 10.749 1.00 95.94 162 THR A C 1
ATOM 1277 O O . THR A 1 162 ? -7.391 9.444 10.343 1.00 95.94 162 THR A O 1
ATOM 1280 N N . ILE A 1 163 ? -7.642 7.226 10.094 1.00 96.75 163 ILE A N 1
ATOM 1281 C CA . ILE A 1 163 ? -6.961 7.121 8.800 1.00 96.75 163 ILE A CA 1
ATOM 1282 C C . ILE A 1 163 ? -7.833 6.351 7.820 1.00 96.75 163 ILE A C 1
ATOM 1284 O O . ILE A 1 163 ? -8.678 5.562 8.237 1.00 96.75 163 ILE A O 1
ATOM 1288 N N . LEU A 1 164 ? -7.616 6.561 6.514 1.00 95.25 164 LEU A N 1
ATOM 1289 C CA . LEU A 1 164 ? -8.436 5.936 5.463 1.00 95.25 164 LEU A CA 1
ATOM 1290 C C . LEU A 1 164 ? -9.944 6.123 5.746 1.00 95.25 164 LEU A C 1
ATOM 1292 O O . LEU A 1 164 ? -10.746 5.201 5.628 1.00 95.25 164 LEU A O 1
ATOM 1296 N N . ASP A 1 165 ? -10.281 7.337 6.180 1.00 94.19 165 ASP A N 1
ATOM 1297 C CA . ASP A 1 165 ? -11.565 7.784 6.724 1.00 94.19 165 ASP A CA 1
ATOM 1298 C C . ASP A 1 165 ? -12.585 8.160 5.645 1.00 94.19 165 ASP A C 1
ATOM 1300 O O . ASP A 1 165 ? -13.775 8.289 5.923 1.00 94.19 165 ASP A O 1
ATOM 1304 N N . THR A 1 166 ? -12.124 8.326 4.407 1.00 94.31 166 THR A N 1
ATOM 1305 C CA . THR A 1 166 ? -12.966 8.625 3.251 1.00 94.31 166 THR A CA 1
ATOM 1306 C C . THR A 1 166 ? -12.922 7.489 2.242 1.00 94.31 166 THR A C 1
ATOM 1308 O O . THR A 1 166 ? -11.901 6.814 2.083 1.00 94.31 166 THR A O 1
ATOM 1311 N N . GLU A 1 167 ? -14.018 7.322 1.503 1.00 93.06 167 GLU A N 1
ATOM 1312 C CA . GLU A 1 167 ? -14.106 6.325 0.433 1.00 93.06 167 GLU A CA 1
ATOM 1313 C C . GLU A 1 167 ? -13.024 6.535 -0.634 1.00 93.06 167 GLU A C 1
ATOM 1315 O O . GLU A 1 167 ? -12.385 5.589 -1.074 1.00 93.06 167 GLU A O 1
ATOM 1320 N N . GLU A 1 168 ? -12.722 7.789 -0.978 1.00 93.12 168 GLU A N 1
ATOM 1321 C CA . GLU A 1 168 ? -11.657 8.123 -1.927 1.00 93.12 168 GLU A CA 1
ATOM 1322 C C . GLU A 1 168 ? -10.278 7.617 -1.475 1.00 93.12 168 GLU A C 1
ATOM 1324 O O . GLU A 1 168 ? -9.531 7.051 -2.279 1.00 93.12 168 GLU A O 1
ATOM 1329 N N . LYS A 1 169 ? -9.933 7.776 -0.188 1.00 95.31 169 LYS A N 1
ATOM 1330 C CA . LYS A 1 169 ? -8.666 7.276 0.370 1.00 95.31 169 LYS A CA 1
ATOM 1331 C C . LYS A 1 169 ? -8.641 5.746 0.382 1.00 95.31 169 LYS A C 1
ATOM 1333 O O . LYS A 1 169 ? -7.627 5.154 0.009 1.00 95.31 169 LYS A O 1
ATOM 1338 N N . ARG A 1 170 ? -9.746 5.102 0.779 1.00 95.88 170 ARG A N 1
ATOM 1339 C CA . ARG A 1 170 ? -9.881 3.634 0.803 1.00 95.88 170 ARG A CA 1
ATOM 1340 C C . ARG A 1 170 ? -9.749 3.043 -0.593 1.00 95.88 170 ARG A C 1
ATOM 1342 O O . ARG A 1 170 ? -8.958 2.125 -0.792 1.00 95.88 170 ARG A O 1
ATOM 1349 N N . GLU A 1 171 ? -10.440 3.619 -1.567 1.00 94.50 171 GLU A N 1
ATOM 1350 C CA . GLU A 1 171 ? -10.406 3.170 -2.954 1.00 94.50 171 GLU A CA 1
ATOM 1351 C C . GLU A 1 171 ? -9.035 3.421 -3.591 1.00 94.50 171 GLU A C 1
ATOM 1353 O O . GLU A 1 171 ? -8.482 2.547 -4.260 1.00 94.50 171 GLU A O 1
ATOM 1358 N N . SER A 1 172 ? -8.413 4.571 -3.315 1.00 95.38 172 SER A N 1
ATOM 1359 C CA . SER A 1 172 ? -7.040 4.859 -3.754 1.00 95.38 172 SER A CA 1
ATOM 1360 C C . SER A 1 172 ? -6.044 3.827 -3.233 1.00 95.38 172 SER A C 1
ATOM 1362 O O . SER A 1 172 ? -5.180 3.360 -3.986 1.00 95.38 172 SER A O 1
ATOM 1364 N N . PHE A 1 173 ? -6.189 3.429 -1.969 1.00 97.44 173 PHE A N 1
ATOM 1365 C CA . PHE A 1 173 ? -5.389 2.379 -1.351 1.00 97.44 173 PHE A CA 1
ATOM 1366 C C . PHE A 1 173 ? -5.663 1.015 -1.993 1.00 97.44 173 PHE A C 1
ATOM 1368 O O . PHE A 1 173 ? -4.737 0.350 -2.462 1.00 97.44 173 PHE A O 1
ATOM 1375 N N . ARG A 1 174 ? -6.939 0.619 -2.074 1.00 96.69 174 ARG A N 1
ATOM 1376 C CA . ARG A 1 174 ? -7.387 -0.671 -2.611 1.00 96.69 174 ARG A CA 1
ATOM 1377 C C . ARG A 1 174 ? -6.927 -0.874 -4.049 1.00 96.69 174 ARG A C 1
ATOM 1379 O O . ARG A 1 174 ? -6.368 -1.920 -4.370 1.00 96.69 174 ARG A O 1
ATOM 1386 N N . VAL A 1 175 ? -7.118 0.130 -4.901 1.00 96.06 175 VAL A N 1
ATOM 1387 C CA . VAL A 1 175 ? -6.714 0.079 -6.309 1.00 96.06 175 VAL A CA 1
ATOM 1388 C C . VAL A 1 175 ? -5.194 0.041 -6.446 1.00 96.06 175 VAL A C 1
ATOM 1390 O O . VAL A 1 175 ? -4.692 -0.709 -7.275 1.00 96.06 175 VAL A O 1
ATOM 1393 N N . SER A 1 176 ? -4.449 0.789 -5.625 1.00 97.38 176 SER A N 1
ATOM 1394 C CA . SER A 1 176 ? -2.979 0.722 -5.647 1.00 97.38 176 SER A CA 1
ATOM 1395 C C . SER A 1 176 ? -2.467 -0.673 -5.296 1.00 97.38 176 SER A C 1
ATOM 1397 O O . SER A 1 176 ? -1.571 -1.184 -5.963 1.00 97.38 176 SER A O 1
ATOM 1399 N N . MET A 1 177 ? -3.069 -1.316 -4.295 1.00 98.06 177 MET A N 1
ATOM 1400 C CA . MET A 1 177 ? -2.734 -2.692 -3.935 1.00 98.06 177 MET A CA 1
ATOM 1401 C C . MET A 1 177 ? -3.132 -3.685 -5.021 1.00 98.06 177 MET A C 1
ATOM 1403 O O . MET A 1 177 ? -2.333 -4.547 -5.364 1.00 98.06 177 MET A O 1
ATOM 1407 N N . TYR A 1 178 ? -4.321 -3.543 -5.606 1.00 96.75 178 TYR A N 1
ATOM 1408 C CA . TYR A 1 178 ? -4.754 -4.386 -6.718 1.00 96.75 178 TYR A CA 1
ATOM 1409 C C . TYR A 1 178 ? -3.808 -4.292 -7.922 1.00 96.75 178 TYR A C 1
ATOM 1411 O O . TYR A 1 178 ? -3.409 -5.313 -8.480 1.00 96.75 178 TYR A O 1
ATOM 1419 N N . ASP A 1 179 ? -3.394 -3.078 -8.284 1.00 97.50 179 ASP A N 1
ATOM 1420 C CA . ASP A 1 179 ? -2.462 -2.858 -9.387 1.00 97.50 179 ASP A CA 1
ATOM 1421 C C . ASP A 1 179 ? -1.088 -3.472 -9.099 1.00 97.50 179 ASP A C 1
ATOM 1423 O O . ASP A 1 179 ? -0.504 -4.112 -9.973 1.00 97.50 179 ASP A O 1
ATOM 1427 N N . TYR A 1 180 ? -0.604 -3.351 -7.860 1.00 98.06 180 TYR A N 1
ATOM 1428 C CA . TYR A 1 180 ? 0.603 -4.038 -7.408 1.00 98.06 180 TYR A CA 1
ATOM 1429 C C . TYR A 1 180 ? 0.453 -5.568 -7.450 1.00 98.06 180 TYR A C 1
ATOM 1431 O O . TYR A 1 180 ? 1.344 -6.254 -7.942 1.00 98.06 180 TYR A O 1
ATOM 1439 N N . PHE A 1 181 ? -0.674 -6.117 -6.996 1.00 97.56 181 PHE A N 1
ATOM 1440 C CA . PHE A 1 181 ? -0.921 -7.559 -6.989 1.00 97.56 181 PHE A CA 1
ATOM 1441 C C . PHE A 1 181 ? -0.957 -8.162 -8.391 1.00 97.56 181 PHE A C 1
ATOM 1443 O O . PHE A 1 181 ? -0.395 -9.235 -8.601 1.0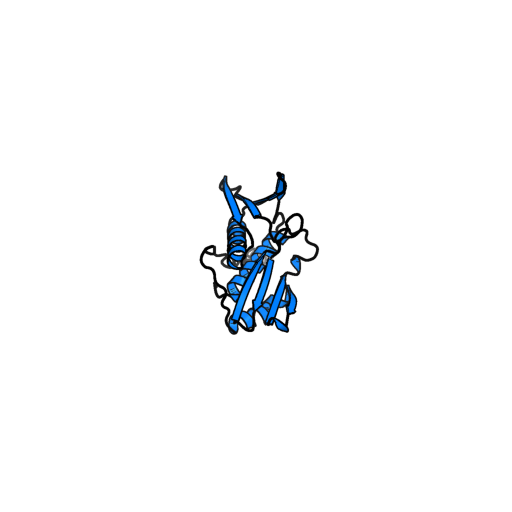0 97.56 181 PHE A O 1
ATOM 1450 N N . ARG A 1 182 ? -1.560 -7.463 -9.357 1.00 95.81 182 ARG A N 1
ATOM 1451 C CA . ARG A 1 182 ? -1.497 -7.857 -10.771 1.00 95.81 182 ARG A CA 1
ATOM 1452 C C . ARG A 1 182 ? -0.079 -7.791 -11.316 1.00 95.81 182 ARG A C 1
ATOM 1454 O O . ARG A 1 182 ? 0.315 -8.648 -12.091 1.00 95.81 182 ARG A O 1
ATOM 1461 N N . LEU A 1 183 ? 0.686 -6.780 -10.912 1.00 96.12 183 LEU A N 1
ATOM 1462 C CA . LEU A 1 183 ? 2.065 -6.612 -11.354 1.00 96.12 183 LEU A CA 1
ATOM 1463 C C . LEU A 1 183 ? 2.969 -7.767 -10.881 1.00 96.12 183 LEU A C 1
ATOM 1465 O O . LEU A 1 183 ? 3.851 -8.180 -11.631 1.00 96.12 183 LEU A O 1
ATOM 1469 N N . VAL A 1 184 ? 2.720 -8.319 -9.686 1.00 97.38 184 VAL A N 1
ATOM 1470 C CA . VAL A 1 184 ? 3.484 -9.444 -9.102 1.00 97.38 184 VAL A CA 1
ATOM 1471 C C . VAL A 1 184 ? 2.755 -10.800 -9.149 1.00 97.38 184 VAL A C 1
ATOM 1473 O O . VAL A 1 184 ? 3.043 -11.692 -8.346 1.00 97.38 184 VAL A O 1
ATOM 1476 N N . GLU A 1 185 ? 1.819 -10.966 -10.090 1.00 94.88 185 GLU A N 1
ATOM 1477 C CA . GLU A 1 185 ? 1.177 -12.250 -10.428 1.00 94.88 185 GLU A CA 1
ATOM 1478 C C . GLU A 1 185 ? 0.428 -12.929 -9.257 1.00 94.88 185 GLU A C 1
ATOM 1480 O O . GLU A 1 185 ? 0.529 -14.140 -9.030 1.00 94.88 185 GLU A O 1
ATOM 1485 N N . PHE A 1 186 ? -0.335 -12.164 -8.471 1.00 91.00 186 PHE A N 1
ATOM 1486 C CA . PHE A 1 186 ? -1.348 -12.742 -7.569 1.00 91.00 186 PHE A CA 1
ATOM 1487 C C . PHE A 1 186 ? -2.649 -13.122 -8.281 1.00 91.00 186 PHE A C 1
ATOM 1489 O O . PHE A 1 186 ? -3.398 -13.962 -7.766 1.00 91.00 186 PHE A O 1
ATOM 1496 N N . PHE A 1 187 ? -2.921 -12.482 -9.420 1.00 85.31 187 PHE A N 1
ATOM 1497 C CA . PHE A 1 187 ? -4.153 -12.581 -10.198 1.00 85.31 187 PHE A CA 1
ATOM 1498 C C . PHE A 1 187 ? -3.851 -12.820 -11.668 1.00 85.31 187 PHE A C 1
ATOM 1500 O O . PHE A 1 187 ? -2.857 -12.231 -12.144 1.00 85.31 187 PHE A O 1
#

Radius of gyration: 22.49 Å; chains: 1; bounding box: 88×32×59 Å

Sequence (187 aa):
MAMKLRSLFALFALFSTILPAGCGGENQRQIDVNDFRVNTTDASELFFKNVRSTYYKVEENEAAGLRIYRKNSWEGTSAILPLAIVVSWKQDKAFVLVEPQEPLSATDPITIHWKNEAEGSKGTIQVTLNNHKAHFKLAVALYNKILEECSFMLEHGGGEMTILDTEEKRESFRVSMYDYFRLVEFF